Protein AF-A0A431L6U9-F1 (afdb_monomer)

Nearest PDB structures (foldseek):
  4liv-assembly1_A-2  TM=7.118E-01  e=2.081E-09  Escherichia coli K-12
  4liu-assembly1_A-2  TM=7.174E-01  e=2.355E-09  Escherichia coli K-12
  4ccl-assembly1_A  TM=7.176E-01  e=6.328E-09  Escherichia coli
  4ccl-assembly1_B  TM=7.258E-01  e=5.593E-09  Escherichia coli
  4lit-assembly1_A-2  TM=7.201E-01  e=5.258E-09  Escherichia coli K-12

Sequence (229 aa):
SNQDDRSLVEDAPLKILQNFQPVHDWVLESGDMLYLPPHWAHNGIAIGECTTYSIGFRSPTSQELAQQFMGHLQETIQIDGIYADPDLKLQAHSAEIGDAMIDRVVDTLKRITWTREDVRNFLGAYLTEPKPHVFFDCPDEPLEHEEFTAACLADGYRLDARSLLLFSDGHFFLNGEPVPVEEEDLPVLQNLADQRRLDSVVGLSEEGLALLYDWYCCGFAHPSKSLME

Secondary structure (DSSP, 8-state):
---S--PBPTT-SS--BSS---S---PPPTT------TT-------SSS------PPP---HHHHHHHHHHHHHHH---------TTPPPPSSTT---HHHHHHHHHHHTT----HHHHHHHHHHHHHPPPTT------SSPPPHHHHHHHHHHH-EEE-TT--EEEETTEEEETTEEE---TTTHHHHHHHHHHSEES--TT--HHHHHHHHHHHHTTSEEETTTT--

Solvent-accessible surface area (backbone atoms only — not comparable to full-atom values): 14586 Å² total; per-residue (Å²): 46,83,67,84,75,70,58,55,44,80,93,51,98,53,97,41,60,62,72,80,62,77,79,74,86,84,88,81,59,97,88,66,82,87,89,72,64,91,86,52,51,81,85,89,78,82,81,72,89,81,87,84,87,83,87,79,84,90,81,81,50,74,68,52,54,52,54,53,48,53,53,50,45,64,77,71,59,84,81,90,82,73,96,81,63,96,81,70,70,92,65,96,51,91,85,62,86,50,67,73,59,52,53,52,49,51,57,55,55,66,65,69,76,84,53,74,61,57,53,48,54,47,48,38,19,67,73,17,40,60,58,96,86,64,81,66,66,48,57,94,76,67,69,55,71,70,57,44,50,53,42,20,52,73,53,0,35,27,53,31,92,83,48,33,54,49,72,58,95,88,45,33,13,46,54,36,38,81,45,93,70,56,85,81,32,46,70,59,53,51,44,30,43,77,64,40,38,35,77,45,58,81,79,50,47,73,66,53,51,49,52,55,49,53,35,28,59,54,27,42,23,44,45,52,67,72,82,76,125

Radius of gyration: 26.17 Å; Cα contacts (8 Å, |Δi|>4): 214; chains: 1; bounding box: 56×51×74 Å

Structure (mmCIF, N/CA/C/O backbone):
data_AF-A0A431L6U9-F1
#
_entry.id   AF-A0A431L6U9-F1
#
loop_
_atom_site.group_PDB
_atom_site.id
_atom_site.type_symbol
_atom_site.label_atom_id
_atom_site.label_alt_id
_atom_site.label_comp_id
_atom_site.label_asym_id
_atom_site.label_entity_id
_atom_site.label_seq_id
_atom_site.pdbx_PDB_ins_code
_atom_site.Cartn_x
_atom_site.Cartn_y
_atom_site.Cartn_z
_atom_site.occupancy
_atom_site.B_iso_or_equiv
_atom_site.auth_seq_id
_atom_site.auth_comp_id
_atom_site.auth_asym_id
_atom_site.auth_atom_id
_atom_site.pdbx_PDB_model_num
ATOM 1 N N . SER A 1 1 ? -20.316 -18.779 -13.147 1.00 79.06 1 SER A N 1
ATOM 2 C CA . SER A 1 1 ? -21.654 -18.761 -12.531 1.00 79.06 1 SER A CA 1
ATOM 3 C C . SER A 1 1 ? -21.805 -17.498 -11.707 1.00 79.06 1 SER A C 1
ATOM 5 O O . SER A 1 1 ? -20.892 -17.174 -10.953 1.00 79.06 1 SER A O 1
ATOM 7 N N . ASN A 1 2 ? -22.922 -16.792 -11.860 1.00 83.69 2 ASN A N 1
ATOM 8 C CA . ASN A 1 2 ? -23.315 -15.636 -11.047 1.00 83.69 2 ASN A CA 1
ATOM 9 C C . ASN A 1 2 ? -24.418 -15.999 -10.032 1.00 83.69 2 ASN A C 1
ATOM 11 O O . ASN A 1 2 ? -25.199 -15.140 -9.641 1.00 83.69 2 ASN A O 1
ATOM 15 N N . GLN A 1 3 ? -24.505 -17.275 -9.652 1.00 84.56 3 GLN A N 1
ATOM 16 C CA . GLN A 1 3 ? -25.526 -17.795 -8.745 1.00 84.56 3 GLN A CA 1
ATOM 17 C C . GLN A 1 3 ? -25.484 -17.166 -7.340 1.00 84.56 3 GLN A C 1
ATOM 19 O O . GLN A 1 3 ? -24.412 -16.879 -6.792 1.00 84.56 3 GLN A O 1
ATOM 24 N N . ASP A 1 4 ? -26.671 -17.023 -6.745 1.00 86.31 4 ASP A N 1
ATOM 25 C CA . ASP A 1 4 ? -26.848 -16.540 -5.371 1.00 86.31 4 ASP A CA 1
ATOM 26 C C . ASP A 1 4 ? -26.561 -17.629 -4.329 1.00 86.31 4 ASP A C 1
ATOM 28 O O . ASP A 1 4 ? -26.020 -17.331 -3.264 1.00 86.31 4 ASP A O 1
ATOM 32 N N . ASP A 1 5 ? -26.877 -18.894 -4.641 1.00 90.00 5 ASP A N 1
ATOM 33 C CA . ASP A 1 5 ? -26.529 -20.028 -3.782 1.00 90.00 5 ASP A CA 1
ATOM 34 C C . ASP A 1 5 ? -25.013 -20.253 -3.798 1.00 90.00 5 ASP A C 1
ATOM 36 O O . ASP A 1 5 ? -24.410 -20.628 -4.810 1.00 90.00 5 ASP A O 1
ATOM 40 N N . ARG A 1 6 ? -24.400 -20.002 -2.643 1.00 89.75 6 ARG A N 1
ATOM 41 C CA . ARG A 1 6 ? -22.960 -20.123 -2.404 1.00 89.75 6 ARG A CA 1
ATOM 42 C C . ARG A 1 6 ? -22.639 -21.152 -1.327 1.00 89.75 6 ARG A C 1
ATOM 44 O O . ARG A 1 6 ? -21.576 -21.068 -0.714 1.00 89.75 6 ARG A O 1
ATOM 51 N N . SER A 1 7 ? -23.558 -22.087 -1.080 1.00 93.19 7 SER A N 1
ATOM 52 C CA . SER A 1 7 ? -23.299 -23.250 -0.234 1.00 93.19 7 SER A CA 1
ATOM 53 C C . SER A 1 7 ? -21.992 -23.920 -0.662 1.00 93.19 7 SER A C 1
ATOM 55 O O . SER A 1 7 ? -21.733 -24.134 -1.851 1.00 93.19 7 SER A O 1
ATOM 57 N N . LEU A 1 8 ? -21.125 -24.174 0.314 1.00 93.69 8 LEU A N 1
ATOM 58 C CA . LEU A 1 8 ? -19.846 -24.835 0.096 1.00 93.69 8 LEU A CA 1
ATOM 59 C C . LEU A 1 8 ? -19.965 -26.298 0.503 1.00 93.69 8 LEU A C 1
ATOM 61 O O . LEU A 1 8 ? -20.754 -26.643 1.379 1.00 93.69 8 LEU A O 1
ATOM 65 N N . VAL A 1 9 ? -19.161 -27.147 -0.125 1.00 93.44 9 VAL A N 1
ATOM 66 C CA . VAL A 1 9 ? -18.978 -28.522 0.334 1.00 93.44 9 VAL A CA 1
ATOM 67 C C . VAL A 1 9 ? -18.384 -28.473 1.744 1.00 93.44 9 VAL A C 1
ATOM 69 O O . VAL A 1 9 ? -17.286 -27.945 1.935 1.00 93.44 9 VAL A O 1
ATOM 72 N N . GLU A 1 10 ? -19.128 -28.988 2.723 1.00 93.81 10 GLU A N 1
ATOM 73 C CA . GLU A 1 10 ? -18.671 -29.084 4.113 1.00 93.81 10 GLU A CA 1
ATOM 74 C C . GLU A 1 10 ? -17.379 -29.910 4.199 1.00 93.81 10 GLU A C 1
ATOM 76 O O . GLU A 1 10 ? -17.176 -30.853 3.433 1.00 93.81 10 GLU A O 1
ATOM 81 N N . ASP A 1 11 ? -16.483 -29.515 5.105 1.00 92.88 11 ASP A N 1
ATOM 82 C CA . ASP A 1 11 ? -15.186 -30.158 5.371 1.00 92.88 11 ASP A CA 1
ATOM 83 C C . ASP A 1 11 ? -14.209 -30.255 4.182 1.00 92.88 11 ASP A C 1
ATOM 85 O O . ASP A 1 11 ? -13.150 -30.882 4.285 1.00 92.88 11 ASP A O 1
ATOM 89 N N . ALA A 1 12 ? -14.500 -29.601 3.054 1.00 91.62 12 ALA A N 1
ATOM 90 C CA . ALA A 1 12 ? -13.547 -29.510 1.958 1.00 91.62 12 ALA A CA 1
ATOM 91 C C . ALA A 1 12 ? -12.349 -28.619 2.355 1.00 91.62 12 ALA A C 1
ATOM 93 O O . ALA A 1 12 ? -12.535 -27.531 2.905 1.00 91.62 12 ALA A O 1
ATOM 94 N N . PRO A 1 13 ? -11.105 -29.006 2.011 1.00 89.56 13 PRO A N 1
ATOM 95 C CA . PRO A 1 13 ? -9.916 -28.199 2.306 1.00 89.56 13 PRO A CA 1
ATOM 96 C C . PRO A 1 13 ? -9.859 -26.893 1.493 1.00 89.56 13 PRO A C 1
ATOM 98 O O . PRO A 1 13 ? -9.029 -26.027 1.760 1.00 89.56 13 PRO A O 1
ATOM 101 N N . LEU A 1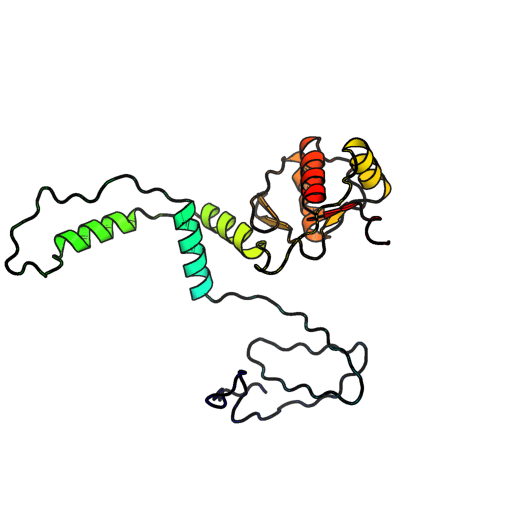 14 ? -10.726 -26.752 0.486 1.00 89.94 14 LEU A N 1
ATOM 102 C CA . LEU A 1 14 ? -10.840 -25.596 -0.396 1.00 89.94 14 LEU A CA 1
ATOM 103 C C . LEU A 1 14 ? -12.295 -25.120 -0.445 1.00 89.94 14 LEU A C 1
ATOM 105 O O . LEU A 1 14 ? -13.227 -25.897 -0.251 1.00 89.94 14 LEU A O 1
ATOM 109 N N . LYS A 1 15 ? -12.494 -23.840 -0.776 1.00 88.62 15 LYS A N 1
ATOM 110 C CA . LYS A 1 15 ? -13.828 -23.249 -0.962 1.00 88.62 15 LYS A CA 1
ATOM 111 C C . LYS A 1 15 ? -14.453 -23.729 -2.275 1.00 88.62 15 LYS A C 1
ATOM 113 O O . LYS A 1 15 ? -14.374 -23.042 -3.290 1.00 88.62 15 LYS A O 1
ATOM 118 N N . ILE A 1 16 ? -15.062 -24.910 -2.247 1.00 90.75 16 ILE A N 1
ATOM 119 C CA . ILE A 1 16 ? -15.727 -25.530 -3.397 1.00 90.75 16 ILE A CA 1
ATOM 120 C C . ILE A 1 16 ? -17.235 -25.356 -3.245 1.00 90.75 16 ILE A C 1
ATOM 122 O O . ILE A 1 16 ? -17.793 -25.719 -2.213 1.00 90.75 16 ILE A O 1
ATOM 126 N N . LEU A 1 17 ? -17.894 -24.815 -4.270 1.00 93.12 17 LEU A N 1
ATOM 127 C CA . LEU A 1 17 ? -19.352 -24.706 -4.299 1.00 93.12 17 LEU A CA 1
ATOM 128 C C . LEU A 1 17 ? -19.995 -26.091 -4.350 1.00 93.12 17 LEU A C 1
ATOM 130 O O . LEU A 1 17 ? -19.618 -26.916 -5.179 1.00 93.12 17 LEU A O 1
ATOM 134 N N . GLN A 1 18 ? -21.003 -26.312 -3.508 1.00 93.12 18 GLN A N 1
ATOM 135 C CA . GLN A 1 18 ? -21.764 -27.558 -3.475 1.00 93.12 18 GLN A CA 1
ATOM 136 C C . GLN A 1 18 ? -22.532 -27.778 -4.784 1.00 93.12 18 GLN A C 1
ATOM 138 O O . GLN A 1 18 ? -22.531 -28.879 -5.327 1.00 93.12 18 GLN A O 1
ATOM 143 N N . ASN A 1 19 ? -23.142 -26.716 -5.315 1.00 91.31 19 ASN A N 1
ATOM 144 C CA . ASN A 1 19 ? -23.949 -26.757 -6.531 1.00 91.31 19 ASN A CA 1
ATOM 145 C C . ASN A 1 19 ? -23.441 -25.729 -7.544 1.00 91.31 19 ASN A C 1
ATOM 147 O O . ASN A 1 19 ? -23.934 -24.607 -7.580 1.00 91.31 19 ASN A O 1
ATOM 151 N N . PHE A 1 20 ? -22.457 -26.074 -8.375 1.00 92.38 20 PHE A N 1
ATOM 152 C CA . PHE A 1 20 ? -21.973 -25.170 -9.425 1.00 92.38 20 PHE A CA 1
ATOM 153 C C . PHE A 1 20 ? -22.772 -25.334 -10.726 1.00 92.38 20 PHE A C 1
ATOM 155 O O . PHE A 1 20 ? -22.754 -26.403 -11.334 1.00 92.38 20 PHE A O 1
ATOM 162 N N . GLN A 1 21 ? -23.429 -24.264 -11.185 1.00 91.81 21 GLN A N 1
ATOM 163 C CA . GLN A 1 21 ? -24.132 -24.241 -12.473 1.00 91.81 21 GLN A CA 1
ATOM 164 C C . GLN A 1 21 ? -23.455 -23.266 -13.451 1.00 91.81 21 GLN A C 1
ATOM 166 O O . GLN A 1 21 ? -23.560 -22.049 -13.273 1.00 91.81 21 GLN A O 1
ATOM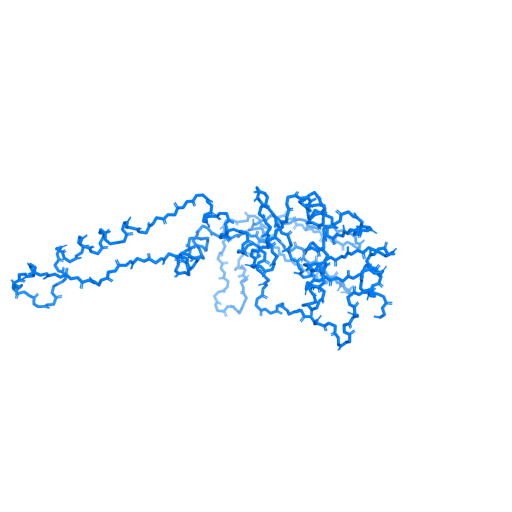 171 N N . PRO A 1 22 ? -22.729 -23.749 -14.476 1.00 91.25 22 PRO A N 1
ATOM 172 C CA . PRO A 1 22 ? -22.076 -22.866 -15.434 1.00 91.25 22 PRO A CA 1
ATOM 173 C C . PRO A 1 22 ? -23.116 -22.129 -16.290 1.00 91.25 22 PRO A C 1
ATOM 175 O O . PRO A 1 22 ? -24.038 -22.728 -16.833 1.00 91.25 22 PRO A O 1
ATOM 178 N N . VAL A 1 23 ? -22.942 -20.812 -16.416 1.00 92.75 23 VAL A N 1
ATOM 179 C CA . VAL A 1 23 ? -23.744 -19.938 -17.300 1.00 92.75 23 VAL A CA 1
ATOM 180 C C . VAL A 1 23 ? -23.019 -19.624 -18.610 1.00 92.75 23 VAL A C 1
ATOM 182 O O . VAL A 1 23 ? -23.643 -19.258 -19.600 1.00 92.75 23 VAL A O 1
ATOM 185 N N . HIS A 1 24 ? -21.697 -19.789 -18.607 1.00 93.38 24 HIS A N 1
ATOM 186 C CA . HIS A 1 24 ? -20.815 -19.626 -19.750 1.00 93.38 24 HIS A CA 1
ATOM 187 C C . HIS A 1 24 ? -19.763 -20.731 -19.726 1.00 93.38 24 HIS A C 1
ATOM 189 O O . HIS A 1 24 ? -19.354 -21.163 -18.644 1.00 93.38 24 HIS A O 1
ATOM 195 N N . ASP A 1 25 ? -19.350 -21.146 -20.918 1.00 95.06 25 ASP A N 1
ATOM 196 C CA . ASP A 1 25 ? -18.333 -22.160 -21.158 1.00 95.06 25 ASP A CA 1
ATOM 197 C C . ASP A 1 25 ? -17.493 -21.717 -22.362 1.00 95.06 25 ASP A C 1
ATOM 199 O O . ASP A 1 25 ? -18.043 -21.330 -23.398 1.00 95.06 25 ASP A O 1
ATOM 203 N N . TRP A 1 26 ? -16.174 -21.708 -22.189 1.00 95.56 26 TRP A N 1
ATOM 204 C CA . TRP A 1 26 ? -15.211 -21.222 -23.168 1.00 95.56 26 TRP A CA 1
ATOM 205 C C . TRP A 1 26 ? -13.951 -22.083 -23.134 1.00 95.56 26 TRP A C 1
ATOM 207 O O . TRP A 1 26 ? -13.460 -22.439 -22.064 1.00 95.56 26 TRP A O 1
ATOM 217 N N . VAL A 1 27 ? -13.391 -22.339 -24.315 1.00 96.50 27 VAL A N 1
ATOM 218 C CA . VAL A 1 27 ? -12.025 -22.847 -24.478 1.00 96.50 27 VAL A CA 1
ATOM 219 C C . VAL A 1 27 ? -11.146 -21.645 -24.800 1.00 96.50 27 VAL A C 1
ATOM 221 O O . VAL A 1 27 ? -11.457 -20.907 -25.732 1.00 96.50 27 VAL A O 1
ATOM 224 N N . LEU A 1 28 ? -10.108 -21.423 -23.993 1.00 96.88 28 LEU A N 1
ATOM 225 C CA . LEU A 1 28 ? -9.177 -20.308 -24.160 1.00 96.88 28 LEU A CA 1
ATOM 226 C C . LEU A 1 28 ? -7.908 -20.786 -24.861 1.00 96.88 28 LEU A C 1
ATOM 228 O O . LEU A 1 28 ? -7.340 -21.810 -24.478 1.00 96.88 28 LEU A O 1
ATOM 232 N N . GLU A 1 29 ? -7.458 -20.014 -25.841 1.00 96.19 29 GLU A N 1
ATOM 233 C CA . GLU A 1 29 ? -6.205 -20.222 -26.557 1.00 96.19 29 GLU A CA 1
ATOM 234 C C . GLU A 1 29 ? -5.093 -19.316 -26.001 1.00 96.19 29 GLU A C 1
ATOM 236 O O . GLU A 1 29 ? -5.298 -18.447 -25.146 1.00 96.19 29 GLU A O 1
ATOM 241 N N . SER A 1 30 ? -3.869 -19.516 -26.491 1.00 96.06 30 SER A N 1
ATOM 242 C CA . SER A 1 30 ? -2.724 -18.694 -26.086 1.00 96.06 30 SER A CA 1
ATOM 243 C C . SER A 1 30 ? -2.926 -17.223 -26.466 1.00 96.06 30 SER A C 1
ATOM 245 O O . SER A 1 30 ? -3.017 -16.887 -27.644 1.00 96.06 30 SER A O 1
ATOM 247 N N . GLY A 1 31 ? -2.931 -16.347 -25.459 1.00 95.25 31 GLY A N 1
ATOM 248 C CA . GLY A 1 31 ? -3.137 -14.903 -25.614 1.00 95.25 31 GLY A CA 1
ATOM 249 C C . GLY A 1 31 ? -4.546 -14.428 -25.253 1.00 95.25 31 GLY A C 1
ATOM 250 O O . GLY A 1 31 ? -4.740 -13.224 -25.087 1.00 95.25 31 GLY A O 1
ATOM 251 N N . ASP A 1 32 ? -5.501 -15.342 -25.066 1.00 96.94 32 ASP A N 1
ATOM 252 C CA . ASP A 1 32 ? -6.843 -14.980 -24.618 1.00 96.94 32 ASP A CA 1
ATOM 253 C C . ASP A 1 32 ? -6.853 -14.550 -23.144 1.00 96.94 32 ASP A C 1
ATOM 255 O O . ASP A 1 32 ? -6.102 -15.054 -22.305 1.00 96.94 32 ASP A O 1
ATOM 259 N N . MET A 1 33 ? -7.754 -13.621 -22.814 1.00 96.25 33 MET A N 1
ATOM 260 C CA . MET A 1 33 ? -7.954 -13.122 -21.454 1.00 96.25 33 MET A CA 1
ATOM 261 C C . MET A 1 33 ? -9.408 -13.274 -21.020 1.00 96.25 33 MET A C 1
ATOM 263 O O . MET A 1 33 ? -10.324 -12.782 -21.678 1.00 96.25 33 MET A O 1
ATOM 267 N N . LEU A 1 34 ? -9.609 -13.883 -19.850 1.00 95.62 34 LEU A N 1
ATOM 268 C CA . LEU A 1 34 ? -10.911 -13.977 -19.199 1.00 95.62 34 LEU A CA 1
ATOM 269 C C . LEU A 1 34 ? -10.952 -13.058 -17.975 1.00 95.62 34 LEU A C 1
ATOM 271 O O . LEU A 1 34 ? -10.288 -13.310 -16.971 1.00 95.62 34 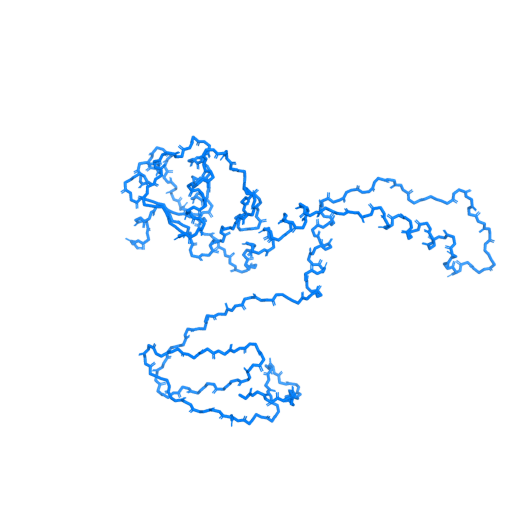LEU A O 1
ATOM 275 N N . TYR A 1 35 ? -11.763 -12.002 -18.047 1.00 95.00 35 TYR A N 1
ATOM 276 C CA . TYR A 1 35 ? -12.044 -11.145 -16.898 1.00 95.00 35 TYR A CA 1
ATOM 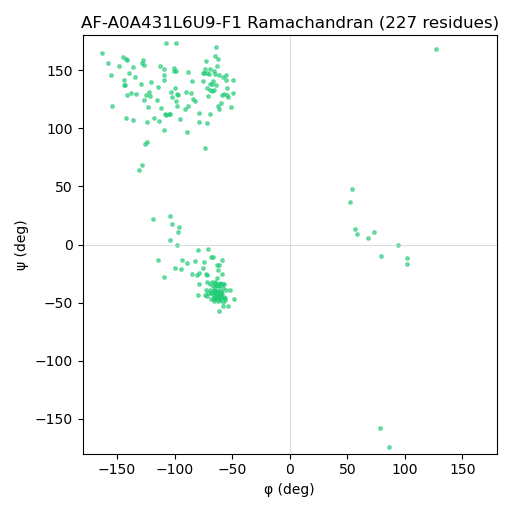277 C C . TYR A 1 35 ? -13.200 -11.711 -16.071 1.00 95.00 35 TYR A C 1
ATOM 279 O O . TYR A 1 35 ? -14.273 -12.002 -16.602 1.00 95.00 35 TYR A O 1
ATOM 287 N N . LEU A 1 36 ? -12.994 -11.816 -14.759 1.00 92.88 36 LEU A N 1
ATOM 288 C CA . LEU A 1 36 ? -14.005 -12.266 -13.810 1.00 92.88 36 LEU A CA 1
ATOM 289 C C . LEU A 1 36 ? -14.217 -11.193 -12.737 1.00 92.88 36 LEU A C 1
ATOM 291 O O . LEU A 1 36 ? -13.281 -10.883 -11.995 1.00 92.88 36 LEU A O 1
ATOM 295 N N . PRO A 1 37 ? -15.434 -10.634 -12.615 1.00 91.69 37 PRO A N 1
ATOM 296 C CA . PRO A 1 37 ? -15.754 -9.738 -11.515 1.00 91.69 37 PRO A CA 1
ATOM 297 C C . PRO A 1 37 ? -15.700 -10.470 -10.165 1.00 91.69 37 PRO A C 1
ATOM 299 O O . PRO A 1 37 ? -15.829 -11.701 -10.113 1.00 91.69 37 PRO A O 1
ATOM 302 N N . PRO A 1 38 ? -15.612 -9.730 -9.044 1.00 88.81 38 PRO A N 1
ATOM 303 C CA . PRO A 1 38 ? -15.772 -10.311 -7.719 1.00 88.81 38 PRO A CA 1
ATOM 304 C C . PRO A 1 38 ? -17.032 -11.179 -7.621 1.00 88.81 38 PRO A C 1
ATOM 306 O O . PRO A 1 38 ? -18.084 -10.847 -8.168 1.00 88.81 38 PRO A O 1
ATOM 309 N N . HIS A 1 39 ? -16.915 -12.290 -6.893 1.00 87.56 39 HIS A N 1
ATOM 310 C CA . HIS A 1 39 ? -17.978 -13.275 -6.655 1.00 87.56 39 HIS A CA 1
ATOM 311 C C . HIS A 1 39 ? -18.449 -14.103 -7.856 1.00 87.56 39 HIS A C 1
ATOM 313 O O . HIS A 1 39 ? -19.365 -14.911 -7.699 1.00 87.56 39 HIS A O 1
ATOM 319 N N . TRP A 1 40 ? -17.814 -13.982 -9.020 1.00 91.69 40 TRP A N 1
ATOM 320 C CA . TRP A 1 40 ? -18.074 -14.904 -10.118 1.00 91.69 40 TRP A CA 1
ATOM 321 C C . TRP A 1 40 ? -17.344 -16.221 -9.893 1.00 91.69 40 TRP A C 1
ATOM 323 O O . TRP A 1 40 ? -16.114 -16.305 -9.936 1.00 91.69 40 TRP A O 1
ATOM 333 N N . ALA A 1 41 ? -18.121 -17.276 -9.672 1.00 92.19 41 ALA A N 1
ATOM 334 C CA . ALA A 1 41 ? -17.572 -18.615 -9.582 1.00 92.19 41 ALA A CA 1
ATOM 335 C C . ALA A 1 41 ? -17.123 -19.089 -10.966 1.00 92.19 41 ALA A C 1
ATOM 337 O O . ALA A 1 41 ? -17.865 -18.959 -11.947 1.00 92.19 41 ALA A O 1
ATOM 338 N N . HIS A 1 42 ? -15.934 -19.672 -11.031 1.00 93.62 42 HIS A N 1
ATOM 339 C CA . HIS A 1 42 ? -15.346 -20.217 -12.246 1.00 93.62 42 HIS A CA 1
ATOM 340 C C . HIS A 1 42 ? -14.718 -21.578 -11.951 1.00 93.62 42 HIS A C 1
ATOM 342 O O . HIS A 1 42 ? -14.329 -21.858 -10.819 1.00 93.62 42 HIS A O 1
ATOM 348 N N . ASN A 1 43 ? -14.651 -22.420 -12.978 1.00 93.06 43 ASN A N 1
ATOM 349 C CA . ASN A 1 43 ? -14.026 -23.733 -12.926 1.00 93.06 43 ASN A CA 1
ATOM 350 C C . ASN A 1 43 ? -13.197 -23.904 -14.202 1.00 93.06 43 ASN A C 1
ATOM 352 O O . ASN A 1 43 ? -13.769 -24.019 -15.283 1.00 93.06 43 ASN A O 1
ATOM 356 N N . GLY A 1 44 ? -11.873 -23.844 -14.075 1.00 93.19 44 GLY A N 1
ATOM 357 C CA . GLY A 1 44 ? -10.946 -24.020 -15.190 1.00 93.19 44 GLY A CA 1
ATOM 358 C C . GLY A 1 44 ? -10.427 -25.452 -15.232 1.00 93.19 44 GLY A C 1
ATOM 359 O O . GLY A 1 44 ? -9.942 -25.957 -14.222 1.00 93.19 44 GLY A O 1
ATOM 360 N N . ILE A 1 45 ? -10.511 -26.094 -16.397 1.00 94.25 45 ILE A N 1
ATOM 361 C CA . ILE A 1 45 ? -9.983 -27.441 -16.632 1.00 94.25 45 ILE A CA 1
ATOM 362 C C . ILE A 1 45 ? -8.974 -27.351 -17.775 1.00 94.25 45 ILE A C 1
ATOM 364 O O . ILE A 1 45 ? -9.288 -26.820 -18.838 1.00 94.25 45 ILE A O 1
ATOM 368 N N . ALA A 1 46 ? -7.765 -27.864 -17.554 1.00 96.19 46 ALA A N 1
ATOM 369 C CA . ALA A 1 46 ? -6.727 -27.893 -18.577 1.00 96.19 46 ALA A CA 1
ATOM 370 C C . ALA A 1 46 ? -7.081 -28.885 -19.696 1.00 96.19 46 ALA A C 1
ATOM 372 O O . ALA A 1 46 ? -7.438 -30.035 -19.428 1.00 96.19 46 ALA A O 1
ATOM 373 N N . ILE A 1 47 ? -6.932 -28.451 -20.949 1.00 94.94 47 ILE A N 1
ATOM 374 C CA . ILE A 1 47 ? -7.002 -29.310 -22.135 1.00 94.94 47 ILE A CA 1
ATOM 375 C C . ILE A 1 47 ? -5.582 -29.410 -22.698 1.00 94.94 47 ILE A C 1
ATOM 377 O O . ILE A 1 47 ? -5.116 -28.510 -23.388 1.00 94.94 47 ILE A O 1
ATOM 381 N N . GLY A 1 48 ? -4.884 -30.499 -22.376 1.00 93.88 48 GLY A N 1
ATOM 382 C CA . GLY A 1 48 ? -3.461 -30.651 -22.694 1.00 93.88 48 GLY A CA 1
ATOM 383 C C . GLY A 1 48 ? -2.549 -29.890 -21.725 1.00 93.88 48 GLY A C 1
ATOM 384 O O . GLY A 1 48 ? -2.924 -29.619 -20.585 1.00 93.88 48 GLY A O 1
ATOM 385 N N . GLU A 1 49 ? -1.330 -29.588 -22.170 1.00 94.25 49 GLU A N 1
ATOM 386 C CA . GLU A 1 49 ? -0.3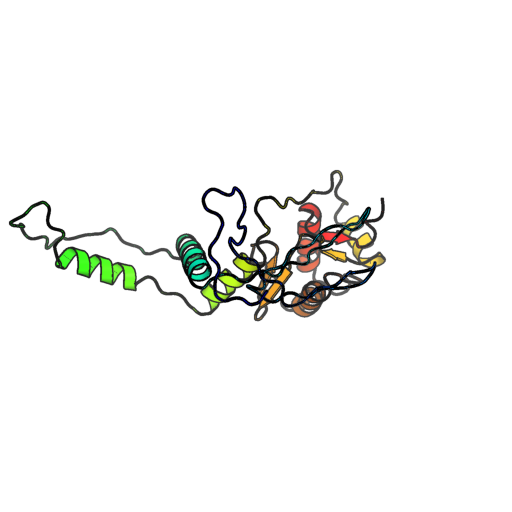58 -28.817 -21.390 1.00 94.25 49 GLU A CA 1
ATOM 387 C C . GLU A 1 49 ? -0.635 -27.318 -21.538 1.00 94.25 49 GLU A C 1
ATOM 389 O O . GLU A 1 49 ? -0.660 -26.787 -22.647 1.00 94.25 49 GLU A O 1
ATOM 394 N N . CYS A 1 50 ? -0.838 -26.622 -20.419 1.00 95.38 50 CYS A N 1
ATOM 395 C CA . CYS A 1 50 ? -1.113 -25.189 -20.414 1.00 95.38 50 CYS A CA 1
ATOM 396 C C . CYS A 1 50 ? -0.493 -24.491 -19.199 1.00 95.38 50 CYS A C 1
ATOM 398 O O . CYS A 1 50 ? -0.203 -25.114 -18.179 1.00 95.38 50 CYS A O 1
ATOM 400 N N . THR A 1 51 ? -0.343 -23.170 -19.291 1.00 96.00 51 THR A N 1
ATOM 401 C CA . THR A 1 51 ? 0.007 -22.288 -18.169 1.00 96.00 51 THR A CA 1
ATOM 402 C C . THR A 1 51 ? -0.992 -21.137 -18.114 1.00 96.00 51 THR A C 1
ATOM 404 O O . THR A 1 51 ? -1.363 -20.589 -19.150 1.00 96.00 51 THR A O 1
ATOM 407 N N . THR A 1 52 ? -1.428 -20.766 -16.911 1.00 95.62 52 THR A N 1
ATOM 408 C CA . THR A 1 52 ? -2.397 -19.686 -16.688 1.00 95.62 52 THR A CA 1
ATOM 409 C C . THR A 1 52 ? -1.790 -18.625 -15.781 1.00 95.62 52 THR A C 1
ATOM 411 O O . THR A 1 52 ? -1.277 -18.943 -14.709 1.00 95.62 52 THR A O 1
ATOM 414 N N . TYR A 1 53 ? -1.891 -17.360 -16.187 1.00 95.50 53 TYR A N 1
ATOM 415 C CA . TYR A 1 53 ? -1.477 -16.212 -15.382 1.00 95.50 53 TYR A CA 1
ATOM 416 C C . TYR A 1 53 ? -2.710 -15.517 -14.803 1.00 95.50 53 TYR A C 1
ATOM 418 O O . TYR A 1 53 ? -3.498 -14.919 -15.534 1.00 95.50 53 TYR A O 1
ATOM 426 N N . SER A 1 54 ? -2.871 -15.583 -13.481 1.00 93.31 54 SER A N 1
ATOM 427 C CA . SER A 1 54 ? -3.979 -14.929 -12.778 1.00 93.31 54 SER A CA 1
ATOM 428 C C . SER A 1 54 ? -3.555 -13.560 -12.257 1.00 93.31 54 SER A C 1
ATOM 430 O O . SER A 1 54 ? -2.812 -13.460 -11.281 1.00 93.31 54 SER A O 1
ATOM 432 N N . ILE A 1 55 ? -4.064 -12.498 -12.882 1.00 94.19 55 ILE A N 1
ATOM 433 C CA . ILE A 1 55 ? -3.843 -11.116 -12.442 1.00 94.19 55 ILE A CA 1
ATOM 434 C C . ILE A 1 55 ? -4.944 -10.747 -11.442 1.00 94.19 55 ILE A C 1
ATOM 436 O O . ILE A 1 55 ? -6.069 -10.417 -11.814 1.00 94.19 55 ILE A O 1
ATOM 440 N N . GLY A 1 56 ? -4.627 -10.871 -10.153 1.00 91.38 56 GLY A N 1
ATOM 441 C CA . GLY A 1 56 ? -5.554 -10.574 -9.063 1.00 91.38 56 GLY A CA 1
ATOM 442 C C . GLY A 1 56 ? -5.574 -9.092 -8.689 1.00 91.38 56 GLY A C 1
ATOM 443 O O . GLY A 1 56 ? -4.530 -8.453 -8.603 1.00 91.38 56 GLY A O 1
ATOM 444 N N . PHE A 1 57 ? -6.763 -8.571 -8.388 1.00 91.12 57 PHE A N 1
ATOM 445 C CA . PHE A 1 57 ? -6.946 -7.251 -7.782 1.00 91.12 57 PHE A CA 1
ATOM 446 C C . PHE A 1 57 ? -7.166 -7.395 -6.273 1.00 91.12 57 PHE A C 1
ATOM 448 O O . PHE A 1 57 ? -7.744 -8.383 -5.813 1.00 91.12 57 PHE A O 1
ATOM 455 N N . ARG A 1 58 ? -6.733 -6.398 -5.498 1.00 87.81 58 ARG A N 1
ATOM 456 C CA . ARG A 1 58 ? -6.969 -6.327 -4.050 1.00 87.81 58 ARG A CA 1
ATOM 457 C C . ARG A 1 58 ? -8.084 -5.325 -3.765 1.00 87.81 58 ARG A C 1
ATOM 459 O O . ARG A 1 58 ? -8.049 -4.203 -4.256 1.00 87.81 58 ARG A O 1
ATOM 466 N N . SER A 1 59 ? -9.055 -5.727 -2.953 1.00 89.25 59 SER A N 1
ATOM 467 C CA . SER A 1 59 ? -10.085 -4.836 -2.420 1.00 89.25 59 SER A CA 1
ATOM 468 C C . SER A 1 59 ? -10.374 -5.247 -0.978 1.00 89.25 59 SER A C 1
ATOM 470 O O . SER A 1 59 ? -10.906 -6.341 -0.765 1.00 89.25 59 SER A O 1
ATOM 472 N N . PRO A 1 60 ? -9.961 -4.442 0.013 1.00 92.62 60 PRO A N 1
ATOM 473 C CA . PRO A 1 60 ? -10.201 -4.768 1.407 1.00 92.62 60 PRO A CA 1
ATOM 474 C C . PRO A 1 60 ? -11.659 -4.555 1.786 1.00 92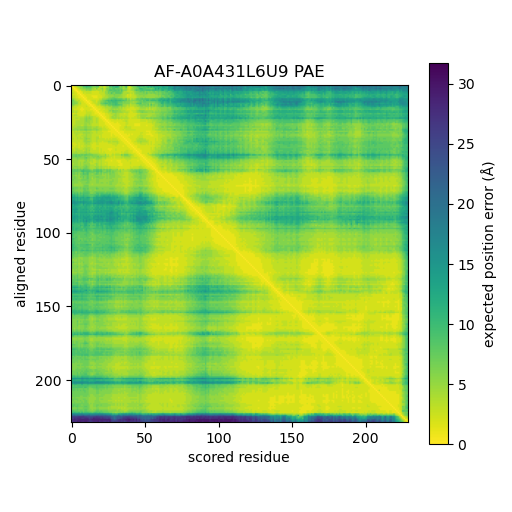.62 60 PRO A C 1
ATOM 476 O O . PRO A 1 60 ? -12.355 -3.687 1.254 1.00 92.62 60 PRO A O 1
ATOM 479 N N . THR A 1 61 ? -12.122 -5.339 2.754 1.00 94.19 61 THR A N 1
ATOM 480 C CA . THR A 1 61 ? -13.450 -5.119 3.336 1.00 94.19 61 THR A CA 1
ATOM 481 C C . THR A 1 61 ? -13.444 -3.881 4.233 1.00 94.19 61 THR A C 1
ATOM 483 O O . THR A 1 61 ? -12.407 -3.498 4.773 1.00 94.19 61 THR A O 1
ATOM 486 N N . SER A 1 62 ? -14.612 -3.281 4.479 1.00 96.19 62 SER A N 1
ATOM 487 C CA . SER A 1 62 ? -14.721 -2.184 5.453 1.00 96.19 62 SER A CA 1
ATOM 488 C C . SER A 1 62 ? -14.257 -2.597 6.856 1.00 96.19 62 SER A C 1
ATOM 490 O O . SER A 1 62 ? -13.666 -1.788 7.562 1.00 96.19 62 SER A O 1
ATOM 492 N N . GLN A 1 63 ? -14.484 -3.858 7.242 1.00 96.81 63 GLN A N 1
ATOM 493 C CA . GLN A 1 63 ? -14.018 -4.407 8.517 1.00 96.81 63 GLN A CA 1
ATOM 494 C C . GLN A 1 63 ? -12.487 -4.484 8.576 1.00 96.81 63 GLN A C 1
ATOM 496 O O . GLN A 1 63 ? -11.899 -4.124 9.591 1.00 96.81 63 GLN A O 1
ATOM 501 N N . GLU A 1 64 ? -11.848 -4.932 7.493 1.00 95.88 64 GLU A N 1
ATOM 502 C CA . GLU A 1 64 ? -10.387 -4.972 7.384 1.00 95.88 64 GLU A CA 1
ATOM 503 C C . GLU A 1 64 ? -9.800 -3.562 7.470 1.00 95.88 64 GLU A C 1
ATOM 505 O O . GLU A 1 64 ? -8.916 -3.330 8.286 1.00 95.88 64 GLU A O 1
ATOM 510 N N . LEU A 1 65 ? -10.337 -2.608 6.700 1.00 96.81 65 LEU A N 1
ATOM 511 C CA . LEU A 1 65 ? -9.891 -1.214 6.747 1.00 96.81 65 LEU A CA 1
ATOM 512 C C . LEU A 1 65 ? -10.003 -0.628 8.158 1.00 96.81 65 LEU A C 1
ATOM 514 O O . LEU A 1 65 ? -9.059 -0.005 8.629 1.00 96.81 65 LEU A O 1
ATOM 518 N N . ALA A 1 66 ? -11.122 -0.861 8.849 1.00 97.00 66 ALA A N 1
ATOM 519 C CA . ALA A 1 66 ? -11.310 -0.385 10.216 1.00 97.00 66 ALA A CA 1
ATOM 520 C C . ALA A 1 66 ? -10.283 -0.991 11.186 1.00 97.00 66 ALA A C 1
ATOM 522 O O . ALA A 1 66 ? -9.690 -0.266 11.978 1.00 97.00 66 ALA A O 1
ATOM 523 N N . GLN A 1 67 ? -10.040 -2.303 11.110 1.00 97.25 67 GLN A N 1
ATOM 524 C CA . GLN A 1 67 ? -9.070 -2.981 11.977 1.00 97.25 67 GLN A CA 1
ATOM 525 C C . GLN A 1 67 ? -7.635 -2.517 11.722 1.00 97.25 67 GLN A C 1
ATOM 527 O O . GLN A 1 67 ? -6.911 -2.233 12.672 1.00 97.25 67 GLN A O 1
ATOM 532 N N . GLN A 1 68 ? -7.237 -2.417 10.455 1.00 96.56 68 GLN A N 1
ATOM 533 C CA . GLN A 1 68 ? -5.897 -1.969 10.076 1.00 96.56 68 GLN A CA 1
ATOM 534 C C . GLN A 1 68 ? -5.676 -0.507 10.474 1.00 96.56 68 GLN A C 1
ATOM 536 O O . GLN A 1 68 ? -4.632 -0.171 11.024 1.00 96.56 68 GLN A O 1
ATOM 541 N N . PHE A 1 69 ? -6.689 0.347 10.303 1.00 97.62 69 PHE A N 1
ATOM 542 C CA . PHE A 1 69 ? -6.616 1.733 10.753 1.00 97.62 69 PHE A CA 1
ATOM 543 C C . PHE A 1 69 ? -6.513 1.847 12.280 1.00 97.62 69 PHE A C 1
ATOM 545 O O . PHE A 1 69 ? -5.725 2.642 12.775 1.00 97.62 69 PHE A O 1
ATOM 552 N N . MET A 1 70 ? -7.236 1.026 13.050 1.00 95.69 70 MET A N 1
ATOM 553 C CA . MET A 1 70 ? -7.067 0.986 14.510 1.00 95.69 70 MET A CA 1
ATOM 554 C C . MET A 1 70 ? -5.651 0.560 14.923 1.00 95.69 70 MET A C 1
ATOM 556 O O . MET A 1 70 ? -5.133 1.094 15.901 1.00 95.69 70 MET A O 1
ATOM 560 N N . GLY A 1 71 ? -5.025 -0.359 14.177 1.00 95.38 71 GLY A N 1
ATOM 561 C CA . GLY A 1 71 ? -3.609 -0.700 14.346 1.00 95.38 71 GLY A CA 1
ATOM 562 C C . GLY A 1 71 ? -2.698 0.502 14.086 1.00 95.38 71 GLY A C 1
ATOM 563 O O . GLY A 1 71 ? -1.877 0.841 14.926 1.00 95.38 71 GLY A O 1
ATOM 564 N N . HIS A 1 72 ? -2.929 1.233 12.995 1.00 95.00 72 HIS A N 1
ATOM 565 C CA . HIS A 1 72 ? -2.194 2.468 12.705 1.00 95.00 72 HIS A CA 1
ATOM 566 C C . HIS A 1 72 ? -2.347 3.529 13.813 1.00 95.00 72 HIS A C 1
ATOM 568 O O . HIS A 1 72 ? -1.374 4.164 14.216 1.00 95.00 72 HIS A O 1
ATOM 574 N N . LEU A 1 73 ? -3.556 3.705 14.360 1.00 94.88 73 LEU A N 1
ATOM 575 C CA . LEU A 1 73 ? -3.786 4.628 15.477 1.00 94.88 73 LEU A CA 1
ATOM 576 C C . LEU A 1 73 ? -3.056 4.199 16.756 1.00 94.88 73 LEU A C 1
ATOM 578 O O . LEU A 1 73 ? -2.637 5.060 17.525 1.00 94.88 73 LEU A O 1
ATOM 582 N N . GLN A 1 74 ? -2.893 2.894 16.989 1.00 93.50 74 GLN A N 1
ATOM 583 C CA . GLN A 1 74 ? -2.146 2.378 18.140 1.00 93.50 74 GLN A CA 1
ATOM 584 C C . GLN A 1 74 ? -0.674 2.811 18.110 1.00 93.50 74 GLN A C 1
ATOM 586 O O . GLN A 1 74 ? -0.083 3.027 19.166 1.00 93.50 74 GLN A O 1
ATOM 591 N N . GLU A 1 75 ? -0.094 2.931 16.918 1.00 90.81 75 GLU A N 1
ATOM 592 C CA . GLU A 1 75 ? 1.307 3.313 16.726 1.00 90.81 75 GLU A CA 1
ATOM 593 C C . GLU A 1 75 ? 1.517 4.834 16.733 1.00 90.81 75 GLU A C 1
ATOM 595 O O . GLU A 1 75 ? 2.603 5.304 17.064 1.00 90.81 75 GLU A O 1
ATOM 600 N N . THR A 1 76 ? 0.485 5.610 16.389 1.00 89.44 76 THR A N 1
ATOM 601 C CA . THR A 1 76 ? 0.606 7.054 16.114 1.00 89.44 76 THR A CA 1
ATOM 602 C C . THR A 1 76 ? -0.027 7.954 17.175 1.00 89.44 76 THR A C 1
ATOM 604 O O . THR A 1 76 ? 0.427 9.082 17.370 1.00 89.44 76 THR A O 1
ATOM 607 N N . ILE A 1 77 ? -1.055 7.484 17.889 1.00 89.69 77 ILE A N 1
ATOM 608 C CA . ILE A 1 77 ? -1.744 8.265 18.921 1.00 89.69 77 ILE A CA 1
ATOM 609 C C . ILE A 1 77 ? -1.221 7.897 20.305 1.00 89.69 77 ILE A C 1
ATOM 611 O O . ILE A 1 77 ? -1.270 6.745 20.731 1.00 89.69 77 ILE A O 1
ATOM 615 N N . GLN A 1 78 ? -0.854 8.922 21.075 1.00 89.25 78 GLN A N 1
ATOM 616 C CA . GLN A 1 78 ? -0.577 8.795 22.499 1.00 89.25 78 GLN A CA 1
ATOM 617 C C . GLN A 1 78 ? -1.598 9.592 23.315 1.00 89.25 78 GLN A C 1
ATOM 619 O O . GLN A 1 78 ? -1.779 10.795 23.127 1.00 89.25 78 GLN A O 1
ATOM 624 N N . ILE A 1 79 ? -2.267 8.913 24.250 1.00 90.00 79 ILE A N 1
ATOM 625 C CA . ILE A 1 79 ? -3.177 9.542 25.210 1.00 90.00 79 ILE A CA 1
ATOM 626 C C . ILE A 1 79 ? -2.509 9.537 26.576 1.00 90.00 79 ILE A C 1
ATOM 628 O O . ILE A 1 79 ? -2.370 8.491 27.204 1.00 90.00 79 ILE A O 1
ATOM 632 N N . ASP A 1 80 ? -2.149 10.722 27.059 1.00 90.12 80 ASP A N 1
ATOM 633 C CA . ASP A 1 80 ? -1.547 10.854 28.380 1.00 90.12 80 ASP A CA 1
ATOM 634 C C . ASP A 1 80 ? -2.580 10.714 29.507 1.00 90.12 80 ASP A C 1
ATOM 636 O O . ASP A 1 80 ? -3.743 11.147 29.399 1.00 90.12 80 ASP A O 1
ATOM 640 N N . GLY A 1 81 ? -2.101 10.165 30.624 1.00 90.12 81 GLY A N 1
ATOM 641 C CA . GLY A 1 81 ? -2.831 9.998 31.875 1.00 90.12 81 GLY A CA 1
ATOM 642 C C . GLY A 1 81 ? -2.801 8.560 32.389 1.00 90.12 81 GLY A C 1
ATOM 643 O O . GLY A 1 81 ? -2.408 7.629 31.696 1.00 90.12 81 GLY A O 1
ATOM 644 N N . ILE A 1 82 ? -3.236 8.385 33.634 1.00 93.38 82 ILE A N 1
ATOM 645 C CA . ILE A 1 82 ? -3.514 7.079 34.237 1.00 93.38 82 ILE A CA 1
ATOM 646 C C . ILE A 1 82 ? -4.983 7.110 34.646 1.00 93.38 82 ILE A C 1
ATOM 648 O O . ILE A 1 82 ? -5.462 8.143 35.121 1.00 93.38 82 ILE A O 1
ATOM 652 N N . TYR A 1 83 ? -5.703 6.003 34.451 1.00 94.50 83 TYR A N 1
ATOM 653 C CA . TYR A 1 83 ? -7.066 5.892 34.964 1.00 94.50 83 TYR A CA 1
ATOM 654 C C . TYR A 1 83 ? -7.077 6.180 36.473 1.00 94.50 83 TYR A C 1
ATOM 656 O O . TYR A 1 83 ? -6.298 5.598 37.229 1.00 94.50 83 TYR A O 1
ATOM 664 N N . ALA A 1 84 ? -7.962 7.079 36.901 1.00 94.25 84 ALA A N 1
ATOM 665 C CA . ALA A 1 84 ? -8.117 7.454 38.297 1.00 94.25 84 ALA A CA 1
ATOM 666 C C . ALA A 1 84 ? -9.589 7.722 38.638 1.00 94.25 84 ALA A C 1
ATOM 668 O O . ALA A 1 84 ? -10.318 8.401 37.905 1.00 94.25 84 ALA A O 1
ATOM 669 N N . ASP A 1 85 ? -10.002 7.230 39.799 1.00 94.75 85 ASP A N 1
ATOM 670 C CA . ASP A 1 85 ? -11.338 7.354 40.377 1.00 94.75 85 ASP A CA 1
ATOM 671 C C . ASP A 1 85 ? -11.268 7.826 41.844 1.00 94.75 85 ASP A C 1
ATOM 673 O O . ASP A 1 85 ? -11.687 7.123 42.762 1.00 94.75 85 ASP A O 1
ATOM 677 N N . PRO A 1 86 ? -10.761 9.050 42.107 1.00 95.00 86 PRO A N 1
ATOM 678 C CA . PRO A 1 86 ? -10.638 9.581 43.471 1.00 95.00 86 PRO A CA 1
ATOM 679 C C . PRO A 1 86 ? -11.983 9.720 44.211 1.00 95.00 86 PRO A C 1
ATOM 681 O O . PRO A 1 86 ? -12.012 9.856 45.431 1.00 95.00 86 PRO A O 1
ATOM 684 N N . ASP A 1 87 ? -13.092 9.703 43.479 1.00 93.62 87 ASP A N 1
ATOM 685 C CA . ASP A 1 87 ? -14.476 9.761 43.947 1.00 93.62 87 ASP A CA 1
ATOM 686 C C . ASP A 1 87 ? -15.183 8.391 43.930 1.00 93.62 87 ASP A C 1
ATOM 688 O O . ASP A 1 87 ? -16.416 8.337 44.000 1.00 93.62 87 ASP A O 1
ATOM 692 N N . LEU A 1 88 ? -14.427 7.285 43.852 1.00 94.50 88 LEU A N 1
ATOM 693 C CA . LEU A 1 88 ? -14.962 5.925 43.909 1.00 94.50 88 LEU A CA 1
ATOM 694 C C . LEU A 1 88 ? -15.820 5.727 45.167 1.00 94.50 88 LEU A C 1
ATOM 696 O O . LEU A 1 88 ? -15.397 5.969 46.299 1.00 94.50 88 LEU A O 1
ATOM 700 N N . LYS A 1 89 ? -17.051 5.256 44.960 1.00 92.06 89 LYS A N 1
ATOM 701 C CA . LYS A 1 89 ? -18.006 4.968 46.035 1.00 92.06 89 LYS A CA 1
ATOM 702 C C . LYS A 1 89 ? -18.034 3.475 46.326 1.00 92.06 89 LYS A C 1
ATOM 704 O O . LYS A 1 89 ? -17.872 2.659 45.424 1.00 92.06 89 LYS A O 1
ATOM 709 N N . LEU A 1 90 ? -18.301 3.124 47.583 1.00 93.62 90 LEU A N 1
ATOM 710 C CA . LEU A 1 90 ? -18.513 1.735 47.975 1.00 93.62 90 LEU A CA 1
ATOM 711 C C . LEU A 1 90 ? -19.705 1.155 47.201 1.00 93.62 90 LEU A C 1
ATOM 713 O O . LEU A 1 90 ? -20.821 1.666 47.299 1.00 93.62 90 LEU A O 1
ATOM 717 N N . GLN A 1 91 ? -19.456 0.081 46.458 1.00 93.50 91 GLN A N 1
ATOM 718 C CA . GLN A 1 91 ? -20.491 -0.657 45.744 1.00 93.50 91 GLN A CA 1
ATOM 719 C C . GLN A 1 91 ? -21.097 -1.744 46.636 1.00 93.50 91 GLN A C 1
ATOM 721 O O . GLN A 1 91 ? -20.416 -2.334 47.476 1.00 93.50 91 GLN A O 1
ATOM 726 N N . ALA A 1 92 ? -22.383 -2.037 46.426 1.00 94.44 92 ALA A N 1
ATOM 727 C CA . ALA A 1 92 ? -23.060 -3.151 47.091 1.00 94.44 92 ALA A CA 1
ATOM 728 C C . ALA A 1 92 ? -22.598 -4.514 46.544 1.00 94.44 92 ALA A C 1
ATOM 730 O O . ALA A 1 92 ? -22.527 -5.492 47.289 1.00 94.44 92 ALA A O 1
ATOM 731 N N . HIS A 1 93 ? -22.257 -4.569 45.253 1.00 96.25 93 HIS A N 1
ATOM 732 C CA . HIS A 1 93 ? -21.771 -5.759 44.567 1.00 96.25 93 HIS A CA 1
ATOM 733 C C . HIS A 1 93 ? -20.352 -5.516 44.053 1.00 96.25 93 HIS A C 1
ATOM 735 O O . HIS A 1 93 ? -20.149 -4.793 43.088 1.00 96.25 93 HIS A O 1
ATOM 741 N N . SER A 1 94 ? -19.353 -6.157 44.663 1.00 94.44 94 SER A N 1
ATOM 742 C CA . SER A 1 94 ? -17.938 -5.952 44.307 1.00 94.44 94 SER A CA 1
ATOM 743 C C . SER A 1 94 ? -17.547 -6.441 42.905 1.00 94.44 94 SER A C 1
ATOM 745 O O . SER A 1 94 ? -16.426 -6.204 42.474 1.00 94.44 94 SER A O 1
ATOM 747 N N . ALA A 1 95 ? -18.423 -7.186 42.227 1.00 96.25 95 ALA A N 1
ATOM 748 C CA . ALA A 1 95 ? -18.211 -7.693 40.871 1.00 96.25 95 ALA A CA 1
ATOM 749 C C . ALA A 1 95 ? -18.890 -6.824 39.793 1.00 96.25 95 ALA A C 1
ATOM 751 O O . ALA A 1 95 ? -18.822 -7.153 38.612 1.00 96.25 95 ALA A O 1
ATOM 752 N N . GLU A 1 96 ? -19.581 -5.754 40.190 1.00 96.38 96 GLU A N 1
ATOM 753 C CA . GLU A 1 96 ? -20.299 -4.866 39.281 1.00 96.38 96 GLU A CA 1
ATOM 754 C C . GLU A 1 96 ? -19.361 -3.812 38.682 1.00 96.38 96 GLU A C 1
ATOM 756 O O . GLU A 1 96 ? -18.728 -3.034 39.398 1.00 96.38 96 GLU A O 1
ATOM 761 N N . ILE A 1 97 ? -19.315 -3.736 37.352 1.00 95.62 97 ILE A N 1
ATOM 762 C CA . ILE A 1 97 ? -18.684 -2.614 36.655 1.00 95.62 97 ILE A CA 1
ATOM 763 C C . ILE A 1 97 ? -19.679 -1.453 36.692 1.00 95.62 97 ILE A C 1
ATOM 765 O O . ILE A 1 97 ? -20.691 -1.484 35.998 1.00 95.62 97 ILE A O 1
ATOM 769 N N . GLY A 1 98 ? -19.416 -0.459 37.539 1.00 95.06 98 GLY A N 1
ATOM 770 C CA . GLY A 1 98 ? -20.339 0.656 37.742 1.00 95.06 98 GLY A CA 1
ATOM 771 C C . GLY A 1 98 ? -20.346 1.645 36.576 1.00 95.06 98 GLY A C 1
ATOM 772 O O . GLY A 1 98 ? -19.299 1.926 35.990 1.00 95.06 98 GLY A O 1
ATOM 773 N N . ASP A 1 99 ? -21.507 2.252 36.316 1.00 94.62 99 ASP A N 1
ATOM 774 C CA . ASP A 1 99 ? -21.707 3.235 35.238 1.00 94.62 99 ASP A CA 1
ATOM 775 C C . ASP A 1 99 ? -20.671 4.369 35.262 1.00 94.62 99 ASP A C 1
ATOM 777 O O . ASP A 1 99 ? -20.130 4.742 34.228 1.00 94.62 99 ASP A O 1
ATOM 781 N N . ALA A 1 100 ? -20.290 4.852 36.451 1.00 95.00 100 ALA A N 1
ATOM 782 C CA . ALA A 1 100 ? -19.289 5.912 36.589 1.00 95.00 100 ALA A CA 1
ATOM 783 C C . ALA A 1 100 ? -17.904 5.531 36.025 1.00 95.00 100 ALA A C 1
ATOM 785 O O . ALA A 1 100 ? -17.187 6.402 35.535 1.00 95.00 100 ALA A O 1
ATOM 786 N N . MET A 1 101 ? -17.509 4.253 36.098 1.00 95.81 101 MET A N 1
ATOM 787 C CA . MET A 1 101 ? -16.275 3.768 35.468 1.00 95.81 101 MET A CA 1
ATOM 788 C C . MET A 1 101 ? -16.448 3.691 33.949 1.00 95.81 101 MET A C 1
ATOM 790 O O . MET A 1 101 ? -15.559 4.126 33.217 1.00 95.81 101 MET A O 1
ATOM 794 N N . ILE A 1 102 ? -17.591 3.180 33.478 1.00 96.62 102 ILE A N 1
ATOM 795 C CA . ILE A 1 102 ? -17.910 3.079 32.047 1.00 96.62 102 ILE A CA 1
ATOM 796 C C . ILE A 1 102 ? -17.868 4.466 31.400 1.00 96.62 102 ILE A C 1
ATOM 798 O O . ILE A 1 102 ? -17.168 4.644 30.406 1.00 96.62 102 ILE A O 1
ATOM 802 N N . ASP A 1 103 ? -18.530 5.457 31.996 1.00 96.56 103 ASP A N 1
ATOM 803 C CA . ASP A 1 103 ? -18.581 6.830 31.488 1.00 96.56 103 ASP A CA 1
ATOM 804 C C . ASP A 1 103 ? -17.182 7.459 31.392 1.00 96.56 103 ASP A C 1
ATOM 806 O O . ASP A 1 103 ? -16.831 8.050 30.370 1.00 96.56 103 ASP A O 1
ATOM 810 N N . ARG A 1 104 ? -16.328 7.259 32.407 1.00 95.69 104 ARG A N 1
ATOM 811 C CA . ARG A 1 104 ? -14.928 7.732 32.389 1.00 95.69 104 ARG A CA 1
ATOM 812 C C . ARG A 1 104 ? -14.114 7.105 31.266 1.00 95.69 104 ARG A C 1
ATOM 814 O O . ARG A 1 104 ? -13.323 7.791 30.614 1.00 95.69 104 ARG A O 1
ATOM 821 N N . VAL A 1 105 ? -14.273 5.799 31.053 1.00 95.94 105 VAL A N 1
ATOM 822 C CA . VAL A 1 105 ? -13.581 5.091 29.971 1.00 95.94 105 VAL A CA 1
ATOM 823 C C . VAL A 1 105 ? -14.116 5.556 28.618 1.00 95.94 105 VAL A C 1
ATOM 825 O O . VAL A 1 105 ? -13.317 5.843 27.735 1.00 95.94 105 VAL A O 1
ATOM 828 N N . VAL A 1 106 ? -15.431 5.732 28.464 1.00 96.94 106 VAL A N 1
ATOM 829 C CA . VAL A 1 106 ? -16.042 6.313 27.258 1.00 96.94 106 VAL A CA 1
ATOM 830 C C . VAL A 1 106 ? -15.464 7.697 26.963 1.00 96.94 106 VAL A C 1
ATOM 832 O O . VAL A 1 106 ? -15.074 7.960 25.827 1.00 96.94 106 VAL A O 1
ATOM 835 N N . ASP A 1 107 ? -15.345 8.570 27.961 1.00 95.00 107 ASP A N 1
ATOM 836 C CA . ASP A 1 107 ? -14.761 9.902 27.778 1.00 95.00 107 ASP A CA 1
ATOM 837 C C . ASP A 1 107 ? -13.264 9.854 27.452 1.00 95.00 107 ASP A C 1
ATOM 839 O O . ASP A 1 107 ? -12.781 10.661 26.658 1.00 95.00 107 ASP A O 1
ATOM 843 N N . THR A 1 108 ? -12.536 8.868 27.984 1.00 94.69 108 THR A N 1
ATOM 844 C CA . THR A 1 108 ? -11.140 8.611 27.602 1.00 94.69 108 THR A CA 1
ATOM 845 C C . THR A 1 108 ? -11.045 8.167 26.143 1.00 94.69 108 THR A C 1
ATOM 847 O O . THR A 1 108 ? -10.246 8.717 25.392 1.00 94.69 108 THR A O 1
ATOM 850 N N . LEU A 1 109 ? -11.893 7.230 25.710 1.00 94.12 109 LEU A N 1
ATOM 851 C CA . LEU A 1 109 ? -11.920 6.731 24.334 1.00 94.12 109 LEU A CA 1
ATOM 852 C C . LEU A 1 109 ? -12.332 7.817 23.330 1.00 94.12 109 LEU A C 1
ATOM 854 O O . LEU A 1 109 ? -11.793 7.855 22.229 1.00 94.12 109 LEU A O 1
ATOM 858 N N . LYS A 1 110 ? -13.211 8.755 23.709 1.00 94.38 110 LYS A N 1
ATOM 859 C CA . LYS A 1 110 ? -13.563 9.925 22.876 1.00 94.38 110 LYS A CA 1
ATOM 860 C C . LYS A 1 110 ? -12.383 10.863 22.600 1.00 94.38 110 LYS A C 1
ATOM 862 O O . LYS A 1 110 ? -12.477 11.681 21.689 1.00 94.38 110 LYS A O 1
ATOM 867 N N . ARG A 1 111 ? -11.293 10.782 23.376 1.00 93.12 111 ARG A N 1
ATOM 868 C CA . ARG A 1 111 ? -10.063 11.551 23.115 1.00 93.12 111 ARG A CA 1
ATOM 869 C C . ARG A 1 111 ? -9.262 10.988 21.941 1.00 93.12 111 ARG A C 1
ATOM 871 O O . ARG A 1 111 ? -8.391 11.694 21.447 1.00 93.12 111 ARG A O 1
ATOM 878 N N . ILE A 1 112 ? -9.544 9.758 21.499 1.00 93.94 112 ILE A N 1
ATOM 879 C CA . ILE A 1 112 ? -8.963 9.191 20.280 1.00 93.94 112 ILE A CA 1
ATOM 880 C C . ILE A 1 112 ? -9.602 9.915 19.094 1.00 93.94 112 ILE A C 1
ATOM 882 O O . ILE A 1 112 ? -10.762 9.679 18.754 1.00 93.94 112 ILE A O 1
ATOM 886 N N . THR A 1 113 ? -8.851 10.824 18.484 1.00 93.12 113 THR A N 1
ATOM 887 C CA . THR A 1 113 ? -9.267 11.582 17.304 1.00 93.12 113 THR A CA 1
ATOM 888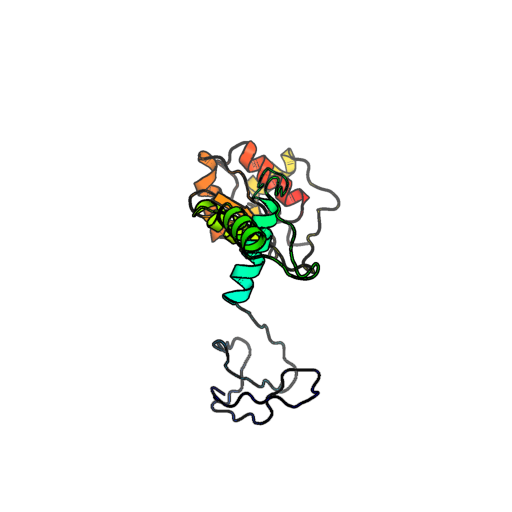 C C . THR A 1 113 ? -8.226 11.428 16.207 1.00 93.12 113 THR A C 1
ATOM 890 O O . THR A 1 113 ? -7.062 11.161 16.479 1.00 93.12 113 THR A O 1
ATOM 893 N N . TRP A 1 114 ? -8.656 11.579 14.961 1.00 95.31 114 TRP A N 1
ATOM 894 C CA . TRP A 1 114 ? -7.786 11.521 13.794 1.00 95.31 114 TRP A CA 1
ATOM 895 C C . TRP A 1 114 ? -8.227 12.558 12.768 1.00 95.31 114 TRP A C 1
ATOM 897 O O . TRP A 1 114 ? -9.362 13.046 12.764 1.00 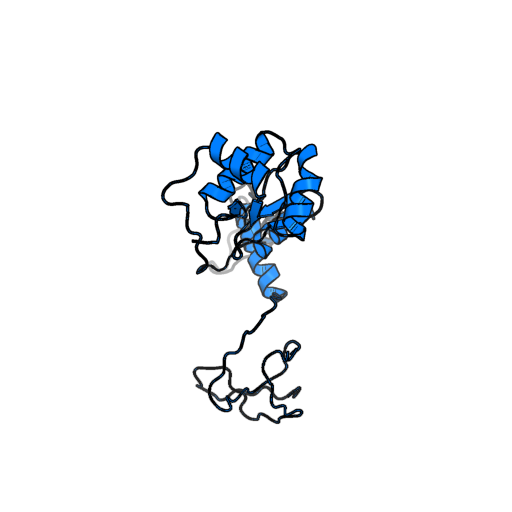95.31 114 TRP A O 1
ATOM 907 N N . THR A 1 115 ? -7.307 12.888 11.883 1.00 95.69 115 THR A N 1
ATOM 908 C CA . THR A 1 115 ? -7.455 13.849 10.802 1.00 95.69 115 THR A CA 1
ATOM 909 C C . THR A 1 115 ? -7.537 13.132 9.456 1.00 95.69 115 THR A C 1
ATOM 911 O O . THR A 1 115 ? -7.366 11.917 9.343 1.00 95.69 115 THR A O 1
ATOM 914 N N . ARG A 1 116 ? -7.808 13.893 8.390 1.00 95.88 116 ARG A N 1
ATOM 915 C CA . ARG A 1 116 ? -7.708 13.371 7.020 1.00 95.88 116 ARG A CA 1
ATOM 916 C C . ARG A 1 116 ? -6.271 12.965 6.675 1.00 95.88 116 ARG A C 1
ATOM 918 O O . ARG A 1 116 ? -6.098 12.062 5.864 1.00 95.88 116 ARG A O 1
ATOM 925 N N . GLU A 1 117 ? -5.287 13.617 7.284 1.00 94.81 117 GLU A N 1
ATOM 926 C CA . GLU A 1 117 ? -3.877 13.335 7.042 1.00 94.81 117 GLU A CA 1
ATOM 927 C C . GLU A 1 117 ? -3.453 12.008 7.674 1.00 94.81 117 GLU A C 1
ATOM 929 O O . GLU A 1 117 ? -2.822 11.197 7.009 1.00 94.81 117 GLU A O 1
ATOM 934 N N . ASP A 1 118 ? -3.943 11.694 8.876 1.00 95.31 118 ASP A N 1
ATOM 935 C CA . ASP A 1 118 ? -3.729 10.373 9.491 1.00 95.31 118 ASP A CA 1
ATOM 936 C C . ASP A 1 118 ? -4.302 9.248 8.614 1.00 95.31 118 ASP A C 1
ATOM 938 O O . ASP A 1 118 ? -3.677 8.211 8.411 1.00 95.31 118 ASP A O 1
ATOM 942 N N . VAL A 1 119 ? -5.475 9.472 8.007 1.00 96.81 119 VAL A N 1
ATOM 943 C CA . VAL A 1 119 ? -6.063 8.517 7.053 1.00 96.81 119 VAL A CA 1
ATOM 944 C C . VAL A 1 119 ? -5.229 8.412 5.771 1.00 96.81 119 VAL A C 1
ATOM 946 O O . VAL A 1 119 ? -5.134 7.325 5.201 1.00 96.81 119 VAL A O 1
ATOM 949 N N . ARG A 1 120 ? -4.625 9.508 5.297 1.00 96.56 120 ARG A N 1
ATOM 950 C CA . ARG A 1 120 ? -3.736 9.489 4.125 1.00 96.56 120 ARG A CA 1
ATOM 951 C C . ARG A 1 120 ? -2.479 8.673 4.408 1.00 96.56 120 ARG A C 1
ATOM 953 O O . ARG A 1 120 ? -2.168 7.792 3.613 1.00 96.56 120 ARG A O 1
ATOM 960 N N . ASN A 1 121 ? -1.827 8.924 5.540 1.00 95.69 121 ASN A N 1
ATOM 961 C CA . ASN A 1 121 ? -0.636 8.198 5.978 1.00 95.69 121 ASN A CA 1
ATOM 962 C C . ASN A 1 121 ? -0.922 6.706 6.134 1.00 95.69 121 ASN A C 1
ATOM 964 O O . ASN A 1 121 ? -0.201 5.878 5.582 1.00 95.69 121 ASN A O 1
ATOM 968 N N . PHE A 1 122 ? -2.038 6.370 6.786 1.00 97.19 122 PHE A N 1
ATOM 969 C CA . PHE A 1 122 ? -2.526 4.999 6.863 1.00 97.19 122 PHE A CA 1
ATOM 970 C C . PHE A 1 122 ? -2.678 4.359 5.478 1.00 97.19 122 PHE A C 1
ATOM 972 O O . PHE A 1 122 ? -2.163 3.269 5.253 1.00 97.19 122 PHE A O 1
ATOM 979 N N . LEU A 1 123 ? -3.390 5.009 4.550 1.00 97.12 123 LEU A N 1
ATOM 980 C CA . LEU A 1 123 ? -3.632 4.445 3.220 1.00 97.12 123 LEU A CA 1
ATOM 981 C C . LEU A 1 123 ? -2.339 4.285 2.421 1.00 97.12 123 LEU A C 1
ATOM 983 O O . LEU A 1 123 ? -2.183 3.280 1.735 1.00 97.12 123 LEU A O 1
ATOM 987 N N . GLY A 1 124 ? -1.433 5.256 2.511 1.00 96.81 124 GLY A N 1
ATOM 988 C CA . GLY A 1 124 ? -0.134 5.215 1.856 1.00 96.81 124 GLY A CA 1
ATOM 989 C C . GLY A 1 124 ? 0.684 4.002 2.288 1.00 96.81 124 GLY A C 1
ATOM 990 O O . GLY A 1 124 ? 1.071 3.196 1.442 1.00 96.81 124 GLY A O 1
ATOM 991 N N . ALA A 1 125 ? 0.846 3.817 3.599 1.00 96.31 125 ALA A N 1
ATOM 992 C CA . ALA A 1 125 ? 1.516 2.651 4.167 1.00 96.31 125 ALA A CA 1
ATOM 993 C C . ALA A 1 125 ? 0.782 1.347 3.806 1.00 96.31 125 ALA A C 1
ATOM 995 O O . ALA A 1 125 ? 1.318 0.481 3.121 1.00 96.31 125 ALA A O 1
ATOM 996 N N . TYR A 1 126 ? -0.502 1.235 4.155 1.00 96.88 126 TYR A N 1
ATOM 997 C CA . TYR A 1 126 ? -1.291 0.011 3.987 1.00 96.88 126 TYR A CA 1
ATOM 998 C C . TYR A 1 126 ? -1.370 -0.497 2.534 1.00 96.88 126 TYR A C 1
ATOM 1000 O O . TYR A 1 126 ? -1.402 -1.710 2.295 1.00 96.88 126 TYR A O 1
ATOM 1008 N N . LEU A 1 127 ? -1.453 0.410 1.552 1.00 96.56 127 LEU A N 1
ATOM 1009 C CA . LEU A 1 127 ? -1.561 0.037 0.138 1.00 96.56 127 LEU A CA 1
ATOM 1010 C C . LEU A 1 127 ? -0.215 -0.320 -0.494 1.00 96.56 127 LEU A C 1
ATOM 1012 O O . LEU A 1 127 ? -0.208 -1.066 -1.476 1.00 96.56 127 LEU A O 1
ATOM 1016 N N . THR A 1 128 ? 0.887 0.212 0.035 1.00 97.38 128 THR A N 1
ATOM 1017 C CA . THR A 1 128 ? 2.232 -0.037 -0.496 1.00 97.38 128 THR A CA 1
ATOM 1018 C C . THR A 1 128 ? 2.945 -1.179 0.216 1.00 97.38 128 THR A C 1
ATOM 1020 O O . THR A 1 128 ? 3.817 -1.790 -0.392 1.00 97.38 128 THR A O 1
ATOM 1023 N N . GLU A 1 129 ? 2.527 -1.526 1.436 1.00 96.50 129 GLU A N 1
ATOM 1024 C CA . GLU A 1 129 ? 3.055 -2.643 2.222 1.00 96.50 129 GLU A CA 1
ATOM 1025 C C . GLU A 1 129 ? 3.067 -3.959 1.409 1.00 96.50 129 GLU A C 1
ATOM 1027 O O . GLU A 1 129 ? 2.004 -4.455 0.987 1.00 96.50 129 GLU A O 1
ATOM 1032 N N . PRO A 1 130 ? 4.250 -4.559 1.179 1.00 95.56 130 PRO A N 1
ATOM 1033 C CA . PRO A 1 130 ? 4.373 -5.850 0.527 1.00 95.56 130 PRO A CA 1
ATOM 1034 C C . PRO A 1 130 ? 3.697 -6.956 1.342 1.00 95.56 130 PRO A C 1
ATOM 1036 O O . PRO A 1 130 ? 3.471 -6.866 2.547 1.00 95.56 130 PRO A O 1
ATOM 1039 N N . LYS A 1 131 ? 3.371 -8.077 0.691 1.00 92.50 131 LYS A N 1
ATOM 1040 C CA . LYS A 1 131 ? 2.877 -9.238 1.445 1.00 92.50 131 LYS A CA 1
ATOM 1041 C C . LYS A 1 131 ? 4.003 -9.780 2.341 1.00 92.50 131 LYS A C 1
ATOM 1043 O O . LYS A 1 131 ? 5.136 -9.815 1.876 1.00 92.50 131 LYS A O 1
ATOM 1048 N N . PRO A 1 132 ? 3.709 -10.372 3.515 1.00 92.75 132 PRO A N 1
ATOM 1049 C CA . PRO A 1 132 ? 4.742 -10.856 4.447 1.00 92.75 132 PRO A CA 1
ATOM 1050 C C . PRO A 1 132 ? 5.728 -11.910 3.908 1.00 92.75 132 PRO A C 1
ATOM 1052 O O . PRO A 1 132 ? 6.710 -12.226 4.566 1.00 92.75 132 PRO A O 1
ATOM 1055 N N . HIS A 1 133 ? 5.441 -12.518 2.755 1.00 94.00 133 HIS A N 1
ATOM 1056 C CA . HIS A 1 133 ? 6.308 -13.497 2.087 1.00 94.00 133 HIS A CA 1
ATOM 1057 C C . HIS A 1 133 ? 7.043 -12.923 0.867 1.00 94.00 133 HIS A C 1
ATOM 1059 O O . HIS A 1 133 ? 7.671 -13.674 0.124 1.00 94.00 133 HIS A O 1
ATOM 1065 N N . VAL A 1 134 ? 6.894 -11.626 0.600 1.00 95.00 134 VAL A N 1
ATOM 1066 C CA . VAL A 1 134 ? 7.645 -10.915 -0.429 1.00 95.00 134 VAL A CA 1
ATOM 1067 C C . VAL A 1 134 ? 8.893 -10.369 0.242 1.00 95.00 134 VAL A C 1
ATOM 1069 O O . VAL A 1 134 ? 8.807 -9.552 1.150 1.00 95.00 134 VAL A O 1
ATOM 1072 N N . PHE A 1 135 ? 10.041 -10.847 -0.212 1.00 94.12 135 PHE A N 1
ATOM 1073 C CA . PHE A 1 135 ? 11.350 -10.397 0.243 1.00 94.12 135 PHE A CA 1
ATOM 1074 C C . PHE A 1 135 ? 12.039 -9.674 -0.903 1.00 94.12 135 PHE A C 1
ATOM 1076 O O . PHE A 1 135 ? 11.736 -9.955 -2.066 1.00 94.12 135 PHE A O 1
ATOM 1083 N N . PHE A 1 136 ? 12.942 -8.762 -0.568 1.00 95.44 136 PHE A N 1
ATOM 1084 C CA . PHE A 1 136 ? 13.817 -8.088 -1.517 1.00 95.44 136 PHE A CA 1
ATOM 1085 C C . PHE A 1 136 ? 15.240 -8.585 -1.322 1.00 95.44 136 PHE A C 1
ATOM 1087 O O . PHE A 1 136 ? 15.646 -8.896 -0.202 1.00 95.44 136 PHE A O 1
ATOM 1094 N N . ASP A 1 137 ? 15.965 -8.663 -2.428 1.00 92.12 137 ASP A N 1
ATOM 1095 C CA . ASP A 1 137 ? 17.341 -9.126 -2.455 1.00 92.12 137 ASP A CA 1
ATOM 1096 C C . ASP A 1 137 ? 18.222 -7.895 -2.642 1.00 92.12 137 ASP A C 1
ATOM 1098 O O . ASP A 1 137 ? 18.157 -7.221 -3.675 1.00 92.12 137 ASP A O 1
ATOM 1102 N N . CYS A 1 138 ? 18.991 -7.569 -1.608 1.00 92.56 138 CYS A N 1
ATOM 1103 C CA . CYS A 1 138 ? 20.008 -6.532 -1.687 1.00 92.56 138 CYS A CA 1
ATOM 1104 C C . CYS A 1 138 ? 21.105 -6.965 -2.676 1.00 92.56 138 CYS A C 1
ATOM 1106 O O . CYS A 1 138 ? 21.415 -8.158 -2.738 1.00 92.56 138 CYS A O 1
ATOM 1108 N N . PRO A 1 139 ? 21.726 -6.032 -3.416 1.00 91.81 139 PRO A N 1
ATOM 1109 C CA . PRO A 1 139 ? 22.904 -6.343 -4.219 1.00 91.81 139 PRO A CA 1
ATOM 1110 C C . PRO A 1 139 ? 24.020 -6.936 -3.344 1.00 91.81 139 PRO A C 1
ATOM 1112 O O . PRO A 1 139 ? 24.371 -6.343 -2.324 1.00 91.81 139 PRO A O 1
ATOM 1115 N N . ASP A 1 140 ? 24.589 -8.078 -3.746 1.00 90.44 140 ASP A N 1
ATOM 1116 C CA . ASP A 1 140 ? 25.698 -8.721 -3.015 1.00 90.44 140 ASP A CA 1
ATOM 1117 C C . ASP A 1 140 ? 26.941 -7.815 -2.958 1.00 90.44 140 ASP A C 1
ATOM 1119 O O . ASP A 1 140 ? 27.610 -7.706 -1.929 1.00 90.44 140 ASP A O 1
ATOM 1123 N N . GLU A 1 141 ? 27.224 -7.141 -4.074 1.00 92.12 141 GLU A N 1
ATOM 1124 C CA . GLU A 1 141 ? 28.274 -6.136 -4.228 1.00 92.12 141 GLU A CA 1
ATOM 1125 C C . GLU A 1 141 ? 27.615 -4.843 -4.736 1.00 92.12 141 GLU A C 1
ATOM 1127 O O . GLU A 1 141 ? 27.460 -4.667 -5.949 1.00 92.12 141 GLU A O 1
ATOM 1132 N N . PRO A 1 142 ? 27.129 -3.964 -3.837 1.00 93.25 142 PRO A N 1
ATOM 1133 C CA . PRO A 1 142 ? 26.494 -2.722 -4.250 1.00 93.25 142 PRO A CA 1
ATOM 1134 C C . PRO A 1 142 ? 27.504 -1.822 -4.964 1.00 93.25 142 PRO A C 1
ATOM 1136 O O . PRO A 1 142 ? 28.645 -1.683 -4.522 1.00 93.25 142 PRO A O 1
ATOM 1139 N N . LEU A 1 143 ? 27.066 -1.201 -6.061 1.00 94.50 143 LEU A N 1
ATOM 1140 C CA . LEU A 1 143 ? 27.829 -0.151 -6.734 1.00 94.50 143 LEU A CA 1
ATOM 1141 C C . LEU A 1 143 ? 28.162 0.971 -5.751 1.00 94.50 143 LEU A C 1
ATOM 1143 O O . LEU A 1 143 ? 27.300 1.376 -4.974 1.00 94.50 143 LEU A O 1
ATOM 1147 N N . GLU A 1 144 ? 29.363 1.534 -5.849 1.00 95.38 144 GLU A N 1
ATOM 1148 C CA . GLU A 1 144 ? 29.666 2.770 -5.132 1.00 95.38 144 GLU A CA 1
ATOM 1149 C C . GLU A 1 144 ? 28.774 3.908 -5.649 1.00 95.38 144 GLU A C 1
ATOM 1151 O O . GLU A 1 144 ? 28.331 3.914 -6.802 1.00 95.38 144 GLU A O 1
ATOM 1156 N N . HIS A 1 145 ? 28.521 4.909 -4.809 1.00 93.94 145 HIS A N 1
ATOM 1157 C CA . HIS A 1 145 ? 27.529 5.951 -5.094 1.00 93.94 145 HIS A CA 1
ATOM 1158 C C . HIS A 1 145 ? 27.759 6.687 -6.436 1.00 93.94 145 HIS A C 1
ATOM 1160 O O . HIS A 1 145 ? 26.813 6.965 -7.180 1.00 93.94 145 HIS A O 1
ATOM 1166 N N . GLU A 1 146 ? 29.019 6.966 -6.790 1.00 93.81 146 GLU A N 1
ATOM 1167 C CA . GLU A 1 146 ? 29.379 7.598 -8.070 1.00 93.81 146 GLU A CA 1
ATOM 1168 C C . GLU A 1 146 ? 29.079 6.687 -9.274 1.00 93.81 146 GLU A C 1
ATOM 1170 O O . GLU A 1 146 ? 28.571 7.150 -10.300 1.00 93.81 146 GLU A O 1
ATOM 1175 N N . GLU A 1 147 ? 29.349 5.386 -9.149 1.00 94.88 147 GLU A N 1
ATOM 1176 C CA . GLU A 1 147 ? 29.111 4.391 -10.198 1.00 94.88 147 GLU A CA 1
ATOM 1177 C C . GLU A 1 147 ? 27.616 4.134 -10.389 1.00 94.88 147 GLU A C 1
ATOM 1179 O O . GLU A 1 147 ? 27.132 4.087 -11.522 1.00 94.88 147 GLU A O 1
ATOM 1184 N N . PHE A 1 148 ? 26.866 4.051 -9.286 1.00 95.38 148 PHE A N 1
ATOM 1185 C CA . PHE A 1 148 ? 25.409 3.994 -9.303 1.00 95.38 148 PHE A CA 1
ATOM 1186 C C . PHE A 1 148 ? 24.813 5.199 -10.036 1.00 95.38 148 PHE A C 1
ATOM 1188 O O . PHE A 1 148 ? 23.966 5.043 -10.918 1.00 95.38 148 PHE A O 1
ATOM 1195 N N . THR A 1 149 ? 25.281 6.405 -9.708 1.00 94.31 149 THR A N 1
ATOM 1196 C CA . THR A 1 149 ? 24.799 7.639 -10.337 1.00 94.31 149 THR A CA 1
ATOM 1197 C C . THR A 1 149 ? 25.096 7.633 -11.836 1.00 94.31 149 THR A C 1
ATOM 1199 O O . THR A 1 149 ? 24.209 7.912 -12.647 1.00 94.31 149 THR A O 1
ATOM 1202 N N . ALA A 1 150 ? 26.313 7.245 -12.231 1.00 93.88 150 ALA A N 1
ATOM 1203 C CA . ALA A 1 150 ? 26.690 7.121 -13.636 1.00 93.88 150 ALA A CA 1
ATOM 1204 C C . ALA A 1 150 ? 25.819 6.096 -14.389 1.00 93.88 150 ALA A C 1
ATOM 1206 O O . ALA A 1 150 ? 25.381 6.373 -15.509 1.00 93.88 150 ALA A O 1
ATOM 1207 N N . ALA A 1 151 ? 25.516 4.949 -13.773 1.00 93.75 151 ALA A N 1
ATOM 1208 C CA . ALA A 1 151 ? 24.638 3.929 -14.345 1.00 93.75 151 ALA A CA 1
ATOM 1209 C C . ALA A 1 151 ? 23.202 4.446 -14.528 1.00 93.75 151 ALA A C 1
ATOM 1211 O O . ALA A 1 151 ? 22.621 4.306 -15.604 1.00 93.75 151 ALA A O 1
ATOM 1212 N N . CYS A 1 152 ? 22.642 5.110 -13.516 1.00 94.44 152 CYS A N 1
ATOM 1213 C CA . CYS A 1 152 ? 21.304 5.696 -13.584 1.00 94.44 152 CYS A CA 1
ATOM 1214 C C . CYS A 1 152 ? 21.196 6.815 -14.631 1.00 94.44 152 CYS A C 1
ATOM 1216 O O . CYS A 1 152 ? 20.159 6.957 -15.280 1.00 94.44 152 CYS A O 1
ATOM 1218 N N . LEU A 1 153 ? 22.257 7.603 -14.829 1.00 93.00 153 LEU A N 1
ATOM 1219 C CA . LEU A 1 153 ? 22.308 8.630 -15.873 1.00 93.00 153 LEU A CA 1
ATOM 1220 C C . LEU A 1 153 ? 22.355 8.028 -17.281 1.00 93.00 153 LEU A C 1
ATOM 1222 O O . LEU A 1 153 ? 21.732 8.578 -18.191 1.00 93.00 153 LEU A O 1
ATOM 1226 N N . ALA A 1 154 ? 23.093 6.929 -17.457 1.00 92.25 154 ALA A N 1
ATOM 1227 C CA . ALA A 1 154 ? 23.291 6.283 -18.750 1.00 92.25 154 ALA A CA 1
ATOM 1228 C C . ALA A 1 154 ? 22.107 5.400 -19.173 1.00 92.25 154 ALA A C 1
ATOM 1230 O O . ALA A 1 154 ? 21.701 5.434 -20.334 1.00 92.25 154 ALA A O 1
ATOM 1231 N N . ASP A 1 155 ? 21.569 4.614 -18.240 1.00 91.56 155 ASP A N 1
ATOM 1232 C CA . ASP A 1 155 ? 20.617 3.540 -18.533 1.00 91.56 155 ASP A CA 1
ATOM 1233 C C . ASP A 1 155 ? 19.215 3.791 -17.944 1.00 91.56 155 ASP A C 1
ATOM 1235 O O . ASP A 1 155 ? 18.247 3.117 -18.323 1.00 91.56 155 ASP A O 1
ATOM 1239 N N . GLY A 1 156 ? 19.085 4.762 -17.039 1.00 94.94 156 GLY A N 1
ATOM 1240 C CA . GLY A 1 156 ? 17.861 5.049 -16.297 1.00 94.94 156 GLY A CA 1
ATOM 1241 C C . GLY A 1 156 ? 17.723 4.217 -15.022 1.00 94.94 156 GLY A C 1
ATOM 1242 O O . GLY A 1 156 ? 18.587 3.418 -14.662 1.00 94.94 156 GLY A O 1
ATOM 1243 N N . TYR A 1 157 ? 16.579 4.339 -14.357 1.00 96.75 157 TYR A N 1
ATOM 1244 C CA . TYR A 1 157 ? 16.295 3.739 -13.049 1.00 96.75 157 TYR A CA 1
ATOM 1245 C C . TYR A 1 157 ? 14.917 3.078 -13.043 1.00 96.75 157 TYR A C 1
ATOM 1247 O O . TYR A 1 157 ? 14.001 3.575 -13.693 1.00 96.75 157 TYR A O 1
ATOM 1255 N N . ARG A 1 158 ? 14.735 1.954 -12.349 1.00 97.12 158 ARG A N 1
ATOM 1256 C CA . ARG A 1 158 ? 13.479 1.194 -12.381 1.00 97.12 158 ARG A CA 1
ATOM 1257 C C . ARG A 1 158 ? 13.153 0.591 -11.023 1.00 97.12 158 ARG A C 1
ATOM 1259 O O . ARG A 1 158 ? 14.015 -0.014 -10.400 1.00 97.12 158 ARG A O 1
ATOM 1266 N N . LEU A 1 159 ? 11.886 0.666 -10.618 1.00 97.88 159 LEU A N 1
ATOM 1267 C CA . LEU A 1 159 ? 11.408 -0.048 -9.435 1.00 97.88 159 LEU A CA 1
ATOM 1268 C C . LEU A 1 159 ? 11.443 -1.563 -9.667 1.00 97.88 159 LEU A C 1
ATOM 1270 O O . LEU A 1 159 ? 11.054 -2.047 -10.737 1.00 97.88 159 LEU A O 1
ATOM 1274 N N . ASP A 1 160 ? 11.830 -2.316 -8.640 1.00 97.00 160 ASP A N 1
ATOM 1275 C CA . ASP A 1 160 ? 11.655 -3.765 -8.617 1.00 97.00 160 ASP A CA 1
ATOM 1276 C C . ASP A 1 160 ? 10.170 -4.102 -8.841 1.00 97.00 160 ASP A C 1
ATOM 1278 O O . ASP A 1 160 ? 9.277 -3.355 -8.434 1.00 97.00 160 ASP A O 1
ATOM 1282 N N . ALA A 1 161 ? 9.869 -5.214 -9.515 1.00 94.62 161 ALA A N 1
ATOM 1283 C CA . ALA A 1 161 ? 8.489 -5.609 -9.804 1.00 94.62 161 ALA A CA 1
ATOM 1284 C C . ALA A 1 161 ? 7.639 -5.802 -8.532 1.00 94.62 161 ALA A C 1
ATOM 1286 O O . ALA A 1 161 ? 6.419 -5.649 -8.588 1.00 94.62 161 ALA A O 1
ATOM 1287 N N . ARG A 1 162 ? 8.285 -6.112 -7.402 1.00 95.94 162 ARG A N 1
ATOM 1288 C CA . ARG A 1 162 ? 7.670 -6.267 -6.078 1.00 95.94 162 ARG A CA 1
ATOM 1289 C C . ARG A 1 162 ? 7.383 -4.927 -5.392 1.00 95.94 162 ARG A C 1
ATOM 1291 O O . ARG A 1 162 ? 6.482 -4.877 -4.562 1.00 95.94 162 ARG A O 1
ATOM 1298 N N . SER A 1 163 ? 8.106 -3.862 -5.744 1.00 97.56 163 SER A N 1
ATOM 1299 C CA . SER A 1 163 ? 7.980 -2.553 -5.096 1.00 97.56 163 SER A CA 1
ATOM 1300 C C . SER A 1 163 ? 6.717 -1.807 -5.510 1.00 97.56 163 SER A C 1
ATOM 1302 O O . SER A 1 163 ? 6.350 -1.788 -6.691 1.00 97.56 163 SER A O 1
ATOM 1304 N N . LEU A 1 164 ? 6.080 -1.128 -4.560 1.00 97.25 164 LEU A N 1
ATOM 1305 C CA . LEU A 1 164 ? 4.913 -0.277 -4.787 1.00 97.25 164 LEU A CA 1
ATOM 1306 C C . LEU A 1 164 ? 5.194 1.132 -4.273 1.00 97.25 164 LEU A C 1
ATOM 1308 O O . LEU A 1 164 ? 5.182 1.364 -3.071 1.00 97.25 164 LEU A O 1
ATOM 1312 N N . LEU A 1 165 ? 5.425 2.057 -5.205 1.00 98.44 165 LEU A N 1
ATOM 1313 C CA . LEU A 1 165 ? 5.518 3.489 -4.937 1.00 98.44 165 LEU A CA 1
ATOM 1314 C C . LEU A 1 165 ? 4.166 4.129 -5.254 1.00 98.44 165 LEU A C 1
ATOM 1316 O O . LEU A 1 165 ? 3.713 4.061 -6.396 1.00 98.44 165 LEU A O 1
ATOM 1320 N N . LEU A 1 166 ? 3.525 4.735 -4.260 1.00 98.19 166 LEU A N 1
ATOM 1321 C CA . LEU A 1 166 ? 2.281 5.489 -4.421 1.00 98.19 166 LEU A CA 1
ATOM 1322 C C . LEU A 1 166 ? 2.435 6.878 -3.810 1.00 98.19 166 LEU A C 1
ATOM 1324 O O . LEU A 1 166 ? 3.279 7.094 -2.944 1.00 98.19 166 LEU A O 1
ATOM 1328 N N . PHE A 1 167 ? 1.600 7.821 -4.241 1.00 97.69 167 PHE A N 1
ATOM 1329 C CA . PHE A 1 167 ? 1.623 9.174 -3.704 1.00 97.69 167 PHE A CA 1
ATOM 1330 C C . PHE A 1 167 ? 0.228 9.767 -3.534 1.00 97.69 167 PHE A C 1
ATOM 1332 O O . PHE A 1 167 ? -0.750 9.344 -4.156 1.00 97.69 167 PHE A O 1
ATOM 1339 N N . SER A 1 168 ? 0.133 10.770 -2.668 1.00 96.75 168 SER A N 1
ATOM 1340 C CA . SER A 1 168 ? -1.085 11.528 -2.434 1.00 96.75 168 SER A CA 1
ATOM 1341 C C . SER A 1 168 ? -0.736 12.919 -1.917 1.00 96.75 168 SER A C 1
ATOM 1343 O O . SER A 1 168 ? -0.155 13.040 -0.847 1.00 96.75 168 SER A O 1
ATOM 1345 N N . ASP A 1 169 ? -1.120 13.968 -2.650 1.00 92.38 169 ASP A N 1
ATOM 1346 C CA . ASP A 1 169 ? -0.958 15.365 -2.202 1.00 92.38 169 ASP A CA 1
ATOM 1347 C C . ASP A 1 169 ? 0.493 15.701 -1.800 1.00 92.38 169 ASP A C 1
ATOM 1349 O O . ASP A 1 169 ? 0.751 16.191 -0.707 1.00 92.38 169 ASP A O 1
ATOM 1353 N N . GLY A 1 170 ? 1.451 15.322 -2.653 1.00 91.38 170 GLY A N 1
ATOM 1354 C CA . GLY A 1 170 ? 2.888 15.523 -2.419 1.00 91.38 170 GLY A CA 1
ATOM 1355 C C . GLY A 1 170 ? 3.555 14.519 -1.471 1.00 91.38 170 GLY A C 1
ATOM 1356 O O . GLY A 1 170 ? 4.777 14.475 -1.430 1.00 91.38 170 GLY A O 1
ATOM 1357 N N . HIS A 1 171 ? 2.795 13.676 -0.767 1.00 95.44 171 HIS A N 1
ATOM 1358 C CA . HIS A 1 171 ? 3.341 12.644 0.119 1.00 95.44 171 HIS A CA 1
ATOM 1359 C C . HIS A 1 171 ? 3.544 11.342 -0.648 1.00 95.44 171 HIS A C 1
ATOM 1361 O O . HIS A 1 171 ? 2.618 10.887 -1.324 1.00 95.44 171 HIS A O 1
ATOM 1367 N N . PHE A 1 172 ? 4.719 10.732 -0.520 1.00 98.25 172 PHE A N 1
ATOM 1368 C CA . PHE A 1 172 ? 5.063 9.466 -1.163 1.00 98.25 172 PHE A CA 1
ATOM 1369 C C . PHE A 1 172 ? 5.159 8.342 -0.142 1.00 98.25 172 PHE A C 1
ATOM 1371 O O . PHE A 1 172 ? 5.498 8.565 1.017 1.00 98.25 172 PHE A O 1
ATOM 1378 N N . PHE A 1 173 ? 4.864 7.129 -0.595 1.00 98.56 173 PHE A N 1
ATOM 1379 C CA . PHE A 1 173 ? 4.949 5.917 0.203 1.00 98.56 173 PHE A CA 1
ATOM 1380 C C . PHE A 1 173 ? 5.557 4.812 -0.645 1.00 98.56 173 PHE A C 1
ATOM 1382 O O . PHE A 1 173 ? 5.103 4.586 -1.771 1.00 98.56 173 PHE A O 1
ATOM 1389 N N . LEU A 1 174 ? 6.566 4.132 -0.115 1.00 98.50 174 LEU A N 1
ATOM 1390 C CA . LEU A 1 174 ? 7.198 2.987 -0.751 1.00 98.50 174 LEU A CA 1
ATOM 1391 C C . LEU A 1 174 ? 7.194 1.824 0.228 1.00 98.50 174 LEU A C 1
ATOM 1393 O O . LEU A 1 174 ? 7.731 1.931 1.323 1.00 98.50 174 LEU A O 1
ATOM 1397 N N . ASN A 1 175 ? 6.634 0.698 -0.203 1.00 97.88 175 ASN A N 1
ATOM 1398 C CA . ASN A 1 175 ? 6.723 -0.569 0.519 1.00 97.88 175 ASN A CA 1
ATOM 1399 C C . ASN A 1 175 ? 6.303 -0.499 2.003 1.00 97.88 175 ASN A C 1
ATOM 1401 O O . ASN A 1 175 ? 6.883 -1.200 2.822 1.00 97.88 175 ASN A O 1
ATOM 1405 N N . GLY A 1 176 ? 5.292 0.310 2.337 1.00 96.25 176 GLY A N 1
ATOM 1406 C CA . GLY A 1 176 ? 4.795 0.466 3.709 1.00 96.25 176 GLY A CA 1
ATOM 1407 C C . GLY A 1 176 ? 5.272 1.729 4.417 1.00 96.25 176 GLY A C 1
ATOM 1408 O O . GLY A 1 176 ? 4.651 2.161 5.387 1.00 96.25 176 GLY A O 1
ATOM 1409 N N . GLU A 1 177 ? 6.318 2.378 3.909 1.00 96.06 177 GLU A N 1
ATOM 1410 C CA . GLU A 1 177 ? 6.974 3.485 4.600 1.00 96.06 177 GLU A CA 1
ATOM 1411 C C . GLU A 1 177 ? 6.715 4.834 3.916 1.00 96.06 177 GLU A C 1
ATOM 1413 O O . GLU A 1 177 ? 6.689 4.906 2.682 1.00 96.06 177 GLU A O 1
ATOM 1418 N N . PRO A 1 178 ? 6.521 5.924 4.684 1.00 96.62 178 PRO A N 1
ATOM 1419 C CA . PRO A 1 178 ? 6.493 7.270 4.131 1.00 96.62 178 PRO A CA 1
ATOM 1420 C C . PRO A 1 178 ? 7.881 7.664 3.617 1.00 96.62 178 PRO A C 1
ATOM 1422 O O . PRO A 1 178 ? 8.897 7.431 4.266 1.00 96.62 178 PRO A O 1
ATOM 1425 N N . VAL A 1 179 ? 7.907 8.313 2.460 1.00 9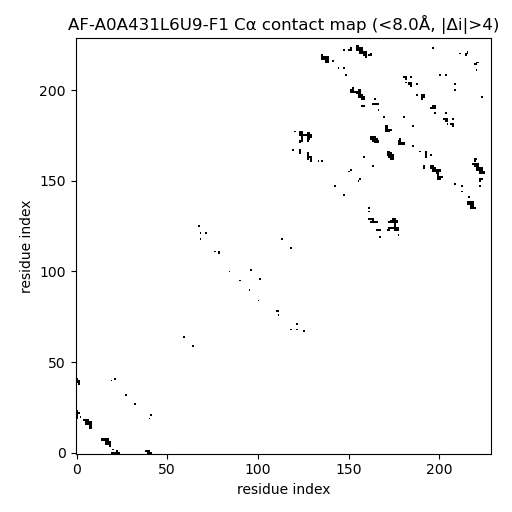7.00 179 VAL A N 1
ATOM 1426 C CA . VAL A 1 179 ? 9.127 8.731 1.774 1.00 97.00 179 VAL A CA 1
ATOM 1427 C C . VAL A 1 179 ? 9.207 10.259 1.795 1.00 97.00 179 VAL A C 1
ATOM 1429 O O . VAL A 1 179 ? 8.329 10.909 1.216 1.00 97.00 179 VAL A O 1
ATOM 1432 N N . PRO A 1 180 ? 10.234 10.855 2.427 1.00 94.44 180 PRO A N 1
ATOM 1433 C CA . PRO A 1 180 ? 10.477 12.287 2.324 1.00 94.44 180 PRO A CA 1
ATOM 1434 C C . PRO A 1 180 ? 10.975 12.623 0.913 1.00 94.44 180 PRO A C 1
ATOM 1436 O O . PRO A 1 180 ? 11.916 12.005 0.421 1.00 94.44 180 PRO A O 1
ATOM 1439 N N . VAL A 1 181 ? 10.325 13.584 0.255 1.00 95.75 181 VAL A N 1
ATOM 1440 C CA . VAL A 1 181 ? 10.683 14.044 -1.094 1.00 95.75 181 VAL A CA 1
ATOM 1441 C C . VAL A 1 181 ? 10.691 15.567 -1.102 1.00 95.75 181 VAL A C 1
ATOM 1443 O O . VAL A 1 181 ? 9.717 16.190 -0.677 1.00 95.75 181 VAL A O 1
ATOM 1446 N N . GLU A 1 182 ? 11.779 16.153 -1.595 1.00 95.25 182 GLU A N 1
ATOM 1447 C CA . GLU A 1 182 ? 11.913 17.601 -1.746 1.00 95.25 182 GLU A CA 1
ATOM 1448 C C . GLU A 1 182 ? 10.980 18.140 -2.841 1.00 95.25 182 GLU A C 1
ATOM 1450 O O . GLU A 1 182 ? 10.654 17.447 -3.809 1.00 95.25 182 GLU A O 1
ATOM 1455 N N . GLU A 1 183 ? 10.549 19.402 -2.717 1.00 94.81 183 GLU A N 1
ATOM 1456 C CA . GLU A 1 183 ? 9.582 20.007 -3.651 1.00 94.81 183 GLU A CA 1
ATOM 1457 C C . GLU A 1 183 ? 10.056 19.966 -5.114 1.00 94.81 183 GLU A C 1
ATOM 1459 O O . GLU A 1 183 ? 9.244 19.802 -6.030 1.00 94.81 183 GLU A O 1
ATOM 1464 N N . GLU A 1 184 ? 11.366 20.092 -5.338 1.00 95.75 184 GLU A N 1
ATOM 1465 C CA . GLU A 1 184 ? 11.978 20.059 -6.669 1.00 95.75 184 GLU A CA 1
ATOM 1466 C C . GLU A 1 184 ? 11.979 18.665 -7.314 1.00 95.75 184 GLU A C 1
ATOM 1468 O O . GLU A 1 184 ? 11.886 18.561 -8.539 1.00 95.75 184 GLU A O 1
ATOM 1473 N N . ASP A 1 185 ? 11.962 17.604 -6.504 1.00 96.62 185 ASP A N 1
ATOM 1474 C CA . ASP A 1 185 ? 11.982 16.213 -6.961 1.00 96.62 185 ASP A CA 1
ATOM 1475 C C . ASP A 1 185 ? 10.579 15.641 -7.211 1.00 96.62 185 ASP A C 1
ATOM 1477 O O . ASP A 1 185 ? 10.434 14.632 -7.913 1.00 96.62 185 ASP A O 1
ATOM 1481 N N . LEU A 1 186 ? 9.523 16.289 -6.695 1.00 95.75 186 LEU A N 1
ATOM 1482 C CA . LEU A 1 186 ? 8.136 15.815 -6.810 1.00 95.75 186 LEU A CA 1
ATOM 1483 C C . LEU A 1 186 ? 7.747 15.401 -8.241 1.00 95.75 186 LEU A C 1
ATOM 1485 O O . LEU A 1 186 ? 7.182 14.315 -8.390 1.00 95.75 186 LEU A O 1
ATOM 1489 N N . PRO A 1 187 ? 8.027 16.181 -9.310 1.00 95.31 187 PRO A N 1
ATOM 1490 C CA . PRO A 1 187 ? 7.619 15.796 -10.662 1.00 95.31 187 PRO A CA 1
ATOM 1491 C C . PRO A 1 187 ? 8.321 14.524 -11.153 1.00 95.31 187 PRO A C 1
ATOM 1493 O O . PRO A 1 187 ? 7.712 13.704 -11.844 1.00 95.31 187 PRO A O 1
ATOM 1496 N N . VAL A 1 188 ? 9.594 14.344 -10.788 1.00 95.75 188 VAL A N 1
ATOM 1497 C CA . VAL A 1 188 ? 10.384 13.173 -11.186 1.00 95.75 188 VAL A CA 1
ATOM 1498 C C . VAL A 1 188 ? 9.893 11.935 -10.439 1.00 95.75 188 VAL A C 1
ATOM 1500 O O . VAL A 1 188 ? 9.672 10.897 -11.062 1.00 95.75 188 VAL A O 1
ATOM 1503 N N . LEU A 1 189 ? 9.640 12.046 -9.133 1.00 96.38 189 LEU A N 1
ATOM 1504 C CA . LEU A 1 189 ? 9.140 10.937 -8.316 1.00 96.38 189 LEU A CA 1
ATOM 1505 C C . LEU A 1 189 ? 7.693 10.560 -8.670 1.00 96.38 189 LEU A C 1
ATOM 1507 O O . LEU A 1 189 ? 7.365 9.374 -8.673 1.00 96.38 189 LEU A O 1
ATOM 1511 N N . GLN A 1 190 ? 6.842 11.523 -9.050 1.00 96.50 190 GLN A N 1
ATOM 1512 C CA . GLN A 1 190 ? 5.511 11.238 -9.610 1.00 96.50 190 GLN A CA 1
ATOM 1513 C C . GLN A 1 190 ? 5.628 10.414 -10.895 1.00 96.50 190 GLN A C 1
ATOM 1515 O O . GLN A 1 190 ? 4.977 9.379 -11.029 1.00 96.50 190 GLN A O 1
ATOM 1520 N N . ASN A 1 191 ? 6.514 10.819 -11.809 1.00 96.19 191 ASN A N 1
ATOM 1521 C CA . ASN A 1 191 ? 6.751 10.068 -13.038 1.00 96.19 191 ASN A CA 1
ATOM 1522 C C . ASN A 1 191 ? 7.312 8.661 -12.758 1.00 96.19 191 ASN A C 1
ATOM 1524 O O . ASN A 1 191 ? 6.887 7.695 -13.393 1.00 96.19 191 ASN A O 1
ATOM 1528 N N . LEU A 1 192 ? 8.218 8.516 -11.782 1.00 97.31 192 LEU A N 1
ATOM 1529 C CA . LEU A 1 192 ? 8.709 7.206 -11.349 1.00 97.31 192 LEU A CA 1
ATOM 1530 C C . LEU A 1 192 ? 7.579 6.339 -10.778 1.00 97.31 192 LEU A C 1
ATOM 1532 O O . LEU A 1 192 ? 7.541 5.149 -11.078 1.00 97.31 192 LEU A O 1
ATOM 1536 N N . ALA A 1 193 ? 6.655 6.900 -9.997 1.00 97.19 193 ALA A N 1
ATOM 1537 C CA . ALA A 1 193 ? 5.507 6.165 -9.468 1.00 97.19 193 ALA A CA 1
ATOM 1538 C C . ALA A 1 193 ? 4.568 5.687 -10.592 1.00 97.19 193 ALA A C 1
ATOM 1540 O O . ALA A 1 193 ? 4.199 4.511 -10.629 1.00 97.19 193 ALA A O 1
ATOM 1541 N N . ASP A 1 194 ? 4.250 6.566 -11.547 1.00 96.81 194 ASP A N 1
ATOM 1542 C CA . ASP A 1 194 ? 3.338 6.275 -12.659 1.00 96.81 194 ASP A CA 1
ATOM 1543 C C . ASP A 1 194 ? 3.922 5.262 -13.655 1.00 96.81 194 ASP A C 1
ATOM 1545 O O . ASP A 1 194 ? 3.248 4.316 -14.068 1.00 96.81 194 ASP A O 1
ATOM 1549 N N . GLN A 1 195 ? 5.182 5.452 -14.059 1.00 96.81 195 GLN A N 1
ATOM 1550 C CA . GLN A 1 195 ? 5.831 4.643 -15.100 1.00 96.81 195 GLN A CA 1
ATOM 1551 C C . GLN A 1 195 ? 6.625 3.461 -14.537 1.00 96.81 195 GLN A C 1
ATOM 1553 O O . GLN A 1 195 ? 7.049 2.579 -15.288 1.00 96.81 195 GLN A O 1
ATOM 1558 N N . ARG A 1 196 ? 6.868 3.441 -13.219 1.00 97.12 196 ARG A N 1
ATOM 1559 C CA . ARG A 1 196 ? 7.765 2.499 -12.521 1.00 97.12 196 ARG A CA 1
ATOM 1560 C C . ARG A 1 196 ? 9.202 2.505 -13.048 1.00 97.12 196 ARG A C 1
ATOM 1562 O O . ARG A 1 196 ? 9.975 1.591 -12.747 1.00 97.12 196 ARG A O 1
ATOM 1569 N N . ARG A 1 197 ? 9.555 3.506 -13.856 1.00 96.81 197 ARG A N 1
ATOM 1570 C CA . ARG A 1 197 ? 10.849 3.674 -14.510 1.00 96.81 197 ARG A CA 1
ATOM 1571 C C . ARG A 1 197 ? 11.101 5.148 -14.816 1.00 96.81 197 ARG A C 1
ATOM 1573 O O . ARG A 1 197 ? 10.184 5.872 -15.186 1.00 96.81 197 ARG A O 1
ATOM 1580 N N . LEU A 1 198 ? 12.361 5.545 -14.733 1.00 95.88 198 LEU A N 1
ATOM 1581 C CA . LEU A 1 198 ? 12.909 6.778 -15.274 1.00 95.88 198 LEU A CA 1
ATOM 1582 C C . LEU A 1 198 ? 13.902 6.432 -16.384 1.00 95.88 198 LEU A C 1
ATOM 1584 O O . LEU A 1 198 ? 14.738 5.546 -16.209 1.00 95.88 198 LEU A O 1
ATOM 1588 N N . ASP A 1 199 ? 13.838 7.144 -17.506 1.00 92.38 199 ASP A N 1
ATOM 1589 C CA . ASP A 1 199 ? 14.835 7.008 -18.577 1.00 92.38 199 ASP A CA 1
ATOM 1590 C C . ASP A 1 199 ? 16.182 7.638 -18.188 1.00 92.38 199 ASP A C 1
ATOM 1592 O O . ASP A 1 199 ? 17.224 7.233 -18.692 1.00 92.38 199 ASP A O 1
ATOM 1596 N N . SER A 1 200 ? 16.169 8.618 -17.281 1.00 86.44 200 SER A N 1
ATOM 1597 C CA . SER A 1 200 ? 17.356 9.238 -16.697 1.00 86.44 200 SER A CA 1
ATOM 1598 C C . SER A 1 200 ? 17.006 9.889 -15.356 1.00 86.44 200 SER A C 1
ATOM 1600 O O . SER A 1 200 ? 15.853 10.256 -15.131 1.00 86.44 200 SER A O 1
ATOM 1602 N N . VAL A 1 201 ? 18.005 10.054 -14.488 1.00 91.06 201 VAL A N 1
ATOM 1603 C CA . VAL A 1 201 ? 17.898 10.721 -13.174 1.00 91.06 201 VAL A CA 1
ATOM 1604 C C . VAL A 1 201 ? 18.344 12.192 -13.204 1.00 91.06 201 VAL A C 1
ATOM 1606 O O . VAL A 1 201 ? 18.516 12.818 -12.163 1.00 91.06 201 VAL A O 1
ATOM 1609 N N . VAL A 1 202 ? 18.555 12.761 -14.400 1.00 89.44 202 VAL A N 1
ATOM 1610 C CA . VAL A 1 202 ? 18.920 14.178 -14.564 1.00 89.44 202 VAL A CA 1
ATOM 1611 C C . VAL A 1 202 ? 17.843 15.080 -13.963 1.00 89.44 202 VAL A C 1
ATOM 1613 O O . VAL A 1 202 ? 16.674 14.986 -14.333 1.00 89.44 202 VAL A O 1
ATOM 1616 N N . GLY A 1 203 ? 18.270 16.015 -13.115 1.00 84.94 203 GLY A N 1
ATOM 1617 C CA . GLY A 1 203 ? 17.399 17.017 -12.504 1.00 84.94 203 GLY A CA 1
ATOM 1618 C C . GLY A 1 203 ? 16.865 16.638 -11.126 1.00 84.94 203 GLY A C 1
ATOM 1619 O O . GLY A 1 203 ? 16.163 17.461 -10.553 1.00 84.94 203 GLY A O 1
ATOM 1620 N N . LEU A 1 204 ? 17.207 15.453 -10.605 1.00 94.19 204 LEU A N 1
ATOM 1621 C CA . LEU A 1 204 ? 17.040 15.161 -9.182 1.00 94.19 204 LEU A CA 1
ATOM 1622 C C . LEU A 1 204 ? 18.043 15.955 -8.340 1.00 94.19 204 LEU A C 1
ATOM 1624 O O . LEU A 1 204 ? 19.181 16.182 -8.772 1.00 94.19 204 LEU A O 1
ATOM 1628 N N . SER A 1 205 ? 17.611 16.329 -7.140 1.00 95.94 205 SER A N 1
ATOM 1629 C CA . SER A 1 205 ? 18.463 16.860 -6.079 1.00 95.94 205 SER A CA 1
ATOM 1630 C C . SER A 1 205 ? 19.493 15.821 -5.600 1.00 95.94 205 SER A C 1
ATOM 1632 O O . SER A 1 205 ? 19.431 14.634 -5.951 1.00 95.94 205 SER A O 1
ATOM 1634 N N . GLU A 1 206 ? 20.460 16.257 -4.785 1.00 94.56 206 GLU A N 1
ATOM 1635 C CA . GLU A 1 206 ? 21.406 15.337 -4.138 1.00 94.56 206 GLU A CA 1
ATOM 1636 C C . GLU A 1 206 ? 20.665 14.377 -3.190 1.00 94.56 206 GLU A C 1
ATOM 1638 O O . GLU A 1 206 ? 20.929 13.174 -3.196 1.00 94.56 206 GLU A O 1
ATOM 1643 N N . GLU A 1 207 ? 19.677 14.879 -2.447 1.00 96.06 207 GLU A N 1
ATOM 1644 C CA . GLU A 1 207 ? 18.809 14.106 -1.560 1.00 96.06 207 GLU A CA 1
ATOM 1645 C C . GLU A 1 207 ? 17.954 13.088 -2.331 1.00 96.06 207 GLU A C 1
ATOM 1647 O O . GLU A 1 207 ? 17.831 11.934 -1.916 1.00 96.06 207 GLU A O 1
ATOM 1652 N N . GLY A 1 208 ? 17.414 13.477 -3.487 1.00 96.31 208 GLY A N 1
ATOM 1653 C CA . GLY A 1 208 ? 16.648 12.599 -4.367 1.00 96.31 208 GLY A CA 1
ATOM 1654 C C . GLY A 1 208 ? 17.499 11.459 -4.925 1.00 96.31 208 GLY A C 1
ATOM 1655 O O . GLY A 1 208 ? 17.066 10.305 -4.938 1.00 96.31 208 GLY A O 1
ATOM 1656 N N . LEU A 1 209 ? 18.738 11.744 -5.339 1.00 96.62 209 LEU A N 1
ATOM 1657 C CA . LEU A 1 209 ? 19.688 10.712 -5.770 1.00 96.62 209 LEU A CA 1
ATOM 1658 C C . LEU A 1 209 ? 20.101 9.784 -4.621 1.00 96.62 209 LEU A C 1
ATOM 1660 O O . LEU A 1 209 ? 20.179 8.570 -4.829 1.00 96.62 209 LEU A O 1
ATOM 1664 N N . ALA A 1 210 ? 20.321 10.323 -3.419 1.00 96.38 210 ALA A N 1
ATOM 1665 C CA . ALA A 1 210 ? 20.602 9.529 -2.226 1.00 96.38 210 ALA A CA 1
ATOM 1666 C C . ALA A 1 210 ? 19.439 8.583 -1.891 1.00 96.38 210 ALA A C 1
ATOM 1668 O O . ALA A 1 210 ? 19.661 7.394 -1.668 1.00 96.38 210 ALA A O 1
ATOM 1669 N N . LEU A 1 211 ? 18.197 9.065 -1.979 1.00 97.06 211 LEU A N 1
ATOM 1670 C CA . LEU A 1 211 ? 17.002 8.245 -1.788 1.00 97.06 211 LEU A CA 1
ATOM 1671 C C . LEU A 1 211 ? 16.930 7.080 -2.791 1.00 97.06 211 LEU A C 1
ATOM 1673 O O . LEU A 1 211 ? 16.664 5.939 -2.408 1.00 97.06 211 LEU A O 1
ATOM 1677 N N . LEU A 1 212 ? 17.197 7.338 -4.077 1.00 97.31 212 LEU A N 1
ATOM 1678 C CA . LEU A 1 212 ? 17.229 6.275 -5.089 1.00 97.31 212 LEU A CA 1
ATOM 1679 C C . LEU A 1 212 ? 18.347 5.255 -4.828 1.00 97.31 212 LEU A C 1
ATOM 1681 O O . LEU A 1 212 ? 18.179 4.065 -5.118 1.00 97.31 212 LEU A O 1
ATOM 1685 N N . TYR A 1 213 ? 19.483 5.708 -4.303 1.00 97.44 213 TYR A N 1
ATOM 1686 C CA . TYR A 1 213 ? 20.595 4.841 -3.933 1.00 97.44 213 TYR A CA 1
ATOM 1687 C C . TYR A 1 213 ? 20.249 3.942 -2.739 1.00 97.44 213 TYR A C 1
ATOM 1689 O O . TYR A 1 213 ? 20.519 2.740 -2.787 1.00 97.44 213 TYR A O 1
ATOM 1697 N N . ASP A 1 214 ? 19.577 4.476 -1.718 1.00 97.31 214 ASP A N 1
ATOM 1698 C CA . ASP A 1 214 ? 19.111 3.697 -0.565 1.00 97.31 214 ASP A CA 1
ATOM 1699 C C . ASP A 1 214 ? 18.129 2.602 -1.000 1.00 97.31 214 ASP A C 1
ATOM 1701 O O . ASP A 1 214 ? 18.268 1.435 -0.629 1.00 97.31 214 ASP A O 1
ATOM 1705 N N . TRP A 1 215 ? 17.182 2.938 -1.880 1.00 97.69 215 TRP A N 1
ATOM 1706 C CA . TRP A 1 215 ? 16.254 1.958 -2.451 1.00 97.69 215 TRP A CA 1
ATOM 1707 C C . TRP A 1 215 ? 16.961 0.870 -3.255 1.00 97.69 215 TRP A C 1
ATOM 1709 O O . TRP A 1 215 ? 16.535 -0.286 -3.219 1.00 97.69 215 TRP A O 1
ATOM 1719 N N . TYR A 1 216 ? 18.040 1.214 -3.957 1.00 97.19 216 TYR A N 1
ATOM 1720 C CA . TYR A 1 216 ? 18.880 0.233 -4.634 1.00 97.19 216 TYR A CA 1
ATOM 1721 C C . TYR A 1 216 ? 19.592 -0.695 -3.649 1.00 97.19 216 TYR A C 1
ATOM 1723 O O . TYR A 1 216 ? 19.525 -1.914 -3.806 1.00 97.19 216 TYR A O 1
ATOM 1731 N N . CYS A 1 217 ? 20.177 -0.149 -2.584 1.00 96.62 217 CYS A N 1
ATOM 1732 C CA . CYS A 1 217 ? 20.810 -0.941 -1.531 1.00 96.62 217 CYS A CA 1
ATOM 1733 C C . CYS A 1 217 ? 19.818 -1.899 -0.850 1.00 96.62 217 CYS A C 1
ATOM 1735 O O . CYS A 1 217 ? 20.181 -3.019 -0.497 1.00 96.62 217 CYS A O 1
ATOM 1737 N N . CYS A 1 218 ? 18.551 -1.502 -0.713 1.00 96.38 218 CYS A N 1
ATOM 1738 C CA . CYS A 1 218 ? 17.478 -2.349 -0.188 1.00 96.38 218 CYS A CA 1
ATOM 1739 C C . CYS A 1 218 ? 16.894 -3.346 -1.211 1.00 96.38 218 CYS A C 1
ATOM 1741 O O . CYS A 1 218 ? 16.024 -4.141 -0.856 1.00 96.38 218 CYS A O 1
ATOM 1743 N N . GLY A 1 219 ? 17.323 -3.309 -2.478 1.00 96.50 219 GLY A N 1
ATOM 1744 C CA . GLY A 1 219 ? 16.774 -4.145 -3.550 1.00 96.50 219 GLY A CA 1
ATOM 1745 C C . GLY A 1 219 ? 15.378 -3.723 -4.026 1.00 96.50 219 GLY A C 1
ATOM 1746 O O . GLY A 1 219 ? 14.722 -4.453 -4.771 1.00 96.50 219 GLY A O 1
ATOM 1747 N N . PHE A 1 220 ? 14.894 -2.550 -3.611 1.00 97.75 220 PHE A N 1
ATOM 1748 C CA . PHE A 1 220 ? 13.572 -2.033 -3.972 1.00 97.75 220 PHE A CA 1
ATOM 1749 C C . PHE A 1 220 ? 13.524 -1.509 -5.408 1.00 97.75 220 PHE A C 1
ATOM 1751 O O . PHE A 1 220 ? 12.440 -1.376 -5.988 1.00 97.75 220 PHE A O 1
ATOM 1758 N N . ALA A 1 221 ? 14.675 -1.196 -5.989 1.00 96.75 221 ALA A N 1
ATOM 1759 C CA . ALA A 1 221 ? 14.808 -0.633 -7.319 1.00 96.75 221 ALA A CA 1
ATOM 1760 C C . ALA A 1 221 ? 16.246 -0.784 -7.824 1.00 96.75 221 ALA A C 1
ATOM 1762 O O . ALA A 1 221 ? 17.149 -1.082 -7.055 1.00 96.75 221 ALA A O 1
ATOM 1763 N N . HIS A 1 222 ? 16.462 -0.609 -9.126 1.00 95.12 222 HIS A N 1
ATOM 1764 C CA . HIS A 1 222 ? 17.731 -0.933 -9.779 1.00 95.12 222 HIS A CA 1
ATOM 1765 C C . HIS A 1 222 ? 18.000 0.009 -10.963 1.00 95.12 222 HIS A C 1
ATOM 1767 O O . HIS A 1 222 ? 17.044 0.465 -11.605 1.00 95.12 222 HIS A O 1
ATOM 1773 N N . PRO A 1 223 ? 19.269 0.253 -11.344 1.00 94.19 223 PRO A N 1
ATOM 1774 C CA . PRO A 1 223 ? 19.586 0.807 -12.659 1.00 94.19 223 PRO A CA 1
ATOM 1775 C C . PRO A 1 223 ? 18.965 -0.063 -13.767 1.00 94.19 223 PRO A C 1
ATOM 1777 O O . PRO A 1 223 ? 19.045 -1.292 -13.727 1.00 94.19 223 PRO A O 1
ATOM 1780 N N . SER A 1 224 ? 18.325 0.543 -14.773 1.00 87.31 224 SER A N 1
ATOM 1781 C CA . SER A 1 224 ? 17.411 -0.186 -15.680 1.00 87.31 224 SER A CA 1
ATOM 1782 C C . SER A 1 224 ? 18.072 -1.307 -16.495 1.00 87.31 224 SER A C 1
ATOM 1784 O O . SER A 1 224 ? 17.377 -2.210 -16.962 1.00 87.31 224 SER A O 1
ATOM 1786 N N . LYS A 1 225 ? 19.393 -1.266 -16.689 1.00 78.31 225 LYS A N 1
ATOM 1787 C CA . LYS A 1 225 ? 20.143 -2.289 -17.431 1.00 78.31 225 LYS A CA 1
ATOM 1788 C C . LYS A 1 225 ? 20.497 -3.523 -16.594 1.00 78.31 225 LYS A C 1
ATOM 1790 O O . LYS A 1 225 ? 20.813 -4.558 -17.168 1.00 78.31 225 LYS A O 1
ATOM 1795 N N . SER A 1 226 ? 20.370 -3.451 -15.267 1.00 59.69 226 SER A N 1
ATOM 1796 C CA . SER A 1 226 ? 20.824 -4.493 -14.333 1.00 59.69 226 SER A CA 1
ATOM 1797 C C . SER A 1 226 ? 19.997 -5.792 -14.344 1.00 59.69 226 SER A C 1
ATOM 1799 O O . SER A 1 226 ? 20.349 -6.734 -13.649 1.00 59.69 226 SER A O 1
ATOM 1801 N N . LEU A 1 227 ? 18.899 -5.873 -15.106 1.00 51.94 227 LEU A N 1
ATOM 1802 C CA . LEU A 1 227 ? 17.988 -7.035 -15.142 1.00 51.94 227 LEU A CA 1
ATOM 1803 C C . LEU A 1 227 ? 18.273 -8.032 -16.286 1.00 51.94 227 LEU A C 1
ATOM 1805 O O . LEU A 1 227 ? 17.418 -8.856 -16.607 1.00 51.94 227 LEU A O 1
ATOM 1809 N N . MET A 1 228 ? 19.442 -7.949 -16.927 1.00 38.81 228 MET A N 1
ATOM 1810 C CA . MET A 1 228 ? 19.894 -8.932 -17.921 1.00 38.81 228 MET A CA 1
ATOM 1811 C C . MET A 1 228 ? 21.301 -9.447 -17.605 1.00 38.81 228 MET A C 1
ATOM 1813 O O . MET A 1 228 ? 22.230 -9.195 -18.368 1.00 38.81 228 MET A O 1
ATOM 1817 N N . GLU A 1 229 ? 21.415 -10.204 -16.514 1.00 37.44 229 GLU A N 1
ATOM 1818 C CA . GLU A 1 229 ? 22.317 -11.360 -16.398 1.00 37.44 229 GLU A CA 1
ATOM 1819 C C . GLU A 1 229 ? 21.567 -12.532 -15.754 1.00 37.44 229 GLU A C 1
ATOM 1821 O O . GLU A 1 229 ? 20.809 -12.292 -14.786 1.00 37.44 229 GLU A O 1
#

Foldseek 3Di:
DQDPQLDADPPDPDSHRPDDDDPDDDDDDPPDDDDDDPPDDDDDDDDPDDDDDDDDDDDDDPVRLVVLLVVLLVVPDDDDDDDDDPPDDDDPDPPDPDPVSVVSVVVSVVVSDDDVVSVVLSCQLVVFAFDPPDAADFPPDADDLVVQQVLCAQQWKAFDPRWAWDDDPQWIHINRHTDDDDPQCSVVSVCCNVVRIDRHPPRGDPVRSVSSSVCNRRRRMGRNVVPPD

pLDDT: mean 93.43, std 7.02, range [37.44, 98.56]

Mean predicted aligned error: 6.06 Å